Protein AF-A0A7S2YB44-F1 (afdb_monomer_lite)

Secondary structure (DSSP, 8-state):
--PPPPPPP-----------------TT-------------------------------SS----SGGGGTTTTS-TTTTS-HHHHHTTGGGHHHHHHHTTSPPPGGGS-PPPGGG-HHHHHHHHHHHHHHHHHHHHHHHHHHHHHHHHHHTT--SHHHHHTT----PPPP-HHHHHHHHS-HHHHHHHHHHHHHHHHHHHHHHHHHT-

Radius of gyration: 31.43 Å; chains: 1; bounding box: 97×74×72 Å

Structure (mmCIF, N/CA/C/O backbone):
data_AF-A0A7S2YB44-F1
#
_entry.id   AF-A0A7S2YB44-F1
#
loop_
_atom_site.group_PDB
_atom_site.id
_atom_site.type_symbol
_atom_site.label_atom_id
_atom_site.label_alt_id
_atom_site.label_comp_id
_atom_site.label_asym_id
_atom_site.label_entity_id
_atom_site.label_seq_id
_atom_site.pdbx_PDB_ins_code
_atom_site.Cartn_x
_atom_site.Cartn_y
_atom_site.Cartn_z
_atom_site.occupancy
_atom_site.B_iso_or_equiv
_atom_site.auth_seq_id
_atom_site.auth_comp_id
_atom_site.auth_asym_id
_atom_site.auth_atom_id
_atom_site.pdbx_PDB_model_num
ATOM 1 N N . MET A 1 1 ? -69.606 30.139 -24.101 1.00 41.41 1 MET A N 1
ATOM 2 C CA . MET A 1 1 ? -68.133 30.027 -24.059 1.00 41.41 1 MET A CA 1
ATOM 3 C C . MET A 1 1 ? -67.820 28.766 -23.286 1.00 41.41 1 MET A C 1
ATOM 5 O O . MET A 1 1 ? -68.009 28.745 -22.080 1.00 41.41 1 MET A O 1
ATOM 9 N N . THR A 1 2 ? -67.485 27.698 -24.002 1.00 38.75 2 THR A N 1
ATOM 10 C CA . THR A 1 2 ? -67.318 26.350 -23.450 1.00 38.75 2 THR A CA 1
ATOM 11 C C . THR A 1 2 ? -65.860 25.977 -23.656 1.00 38.75 2 THR A C 1
ATOM 13 O O . THR A 1 2 ? -65.416 25.886 -24.798 1.00 38.75 2 THR A O 1
ATOM 16 N N . ILE A 1 3 ? -65.109 25.850 -22.565 1.00 51.97 3 ILE A N 1
ATOM 17 C CA . ILE A 1 3 ? -63.700 25.454 -22.586 1.00 51.97 3 ILE A CA 1
ATOM 18 C C . ILE A 1 3 ? -63.670 23.924 -22.558 1.00 51.97 3 ILE A C 1
ATOM 20 O O . ILE A 1 3 ? -64.227 23.311 -21.649 1.00 51.97 3 ILE A O 1
ATOM 24 N N . LYS A 1 4 ? -63.089 23.321 -23.599 1.00 57.91 4 LYS A N 1
ATOM 25 C CA . LYS A 1 4 ? -62.770 21.892 -23.663 1.00 57.91 4 LYS A CA 1
ATOM 26 C C . LYS A 1 4 ? -61.467 21.667 -22.895 1.00 57.91 4 LYS A C 1
ATOM 28 O O . LYS A 1 4 ? -60.493 22.358 -23.170 1.00 57.91 4 LYS A O 1
ATOM 33 N N . ASN A 1 5 ? -61.469 20.719 -21.963 1.00 57.91 5 ASN A N 1
ATOM 34 C CA . ASN A 1 5 ? -60.249 20.190 -21.360 1.00 57.91 5 ASN A CA 1
ATOM 35 C C . ASN A 1 5 ? -59.699 19.102 -22.288 1.00 57.91 5 ASN A C 1
ATOM 37 O O . ASN A 1 5 ? -60.434 18.181 -22.642 1.00 57.91 5 ASN A O 1
ATOM 41 N N . GLU A 1 6 ? -58.447 19.258 -22.708 1.00 60.69 6 GLU A N 1
ATOM 42 C CA . GLU A 1 6 ? -57.680 18.255 -23.446 1.00 60.69 6 GLU A CA 1
ATOM 43 C C . GLU A 1 6 ? -57.001 17.294 -22.464 1.00 60.69 6 GLU A C 1
ATOM 45 O O . GLU A 1 6 ? -56.474 17.707 -21.429 1.00 60.69 6 GLU A O 1
ATOM 50 N N . ASP A 1 7 ? -57.058 16.010 -22.809 1.00 60.91 7 ASP A N 1
ATOM 51 C CA . ASP A 1 7 ? -56.419 14.895 -22.121 1.00 60.91 7 ASP A CA 1
ATOM 52 C C . ASP A 1 7 ? -54.888 15.021 -22.149 1.00 60.91 7 ASP A C 1
ATOM 54 O O . ASP A 1 7 ? -54.277 15.169 -23.209 1.00 60.91 7 ASP A O 1
ATOM 58 N N . VAL A 1 8 ? -54.266 14.913 -20.974 1.00 70.69 8 VAL A N 1
ATOM 59 C CA . VAL A 1 8 ? -52.814 14.781 -20.806 1.00 70.69 8 VAL A CA 1
ATOM 60 C C . VAL A 1 8 ? -52.495 13.290 -20.637 1.00 70.69 8 VAL A C 1
ATOM 62 O O . VAL A 1 8 ? -52.993 12.689 -19.682 1.00 70.69 8 VAL A O 1
ATOM 65 N N . PRO A 1 9 ? -51.694 12.665 -21.519 1.00 61.78 9 PRO A N 1
ATOM 66 C CA . PRO A 1 9 ? -51.290 11.273 -21.356 1.00 61.78 9 PRO A CA 1
ATOM 67 C C . PRO A 1 9 ? -50.238 11.148 -20.245 1.00 61.78 9 PRO A C 1
ATOM 69 O O . PRO A 1 9 ? -49.271 11.908 -20.194 1.00 61.78 9 PRO A O 1
ATOM 72 N N . SER A 1 10 ? -50.448 10.191 -19.338 1.00 56.84 10 SER A N 1
ATOM 73 C CA . SER A 1 10 ? -49.505 9.830 -18.282 1.00 56.84 10 SER A CA 1
ATOM 74 C C . SER A 1 10 ? -48.427 8.897 -18.835 1.00 56.84 10 SER A C 1
ATOM 76 O O . SER A 1 10 ? -48.691 7.716 -19.062 1.00 56.84 10 SER A O 1
ATOM 78 N N . ASP A 1 11 ? -47.216 9.412 -19.020 1.00 57.97 11 ASP A N 1
ATOM 79 C CA . ASP A 1 11 ? -46.031 8.581 -19.224 1.00 57.97 11 ASP A CA 1
ATOM 80 C C . ASP A 1 11 ? -45.562 8.030 -17.866 1.00 57.97 11 ASP A C 1
ATOM 82 O O . ASP A 1 11 ? -45.006 8.750 -17.033 1.00 57.97 11 ASP A O 1
ATOM 86 N N . GLU A 1 12 ? -45.813 6.741 -17.632 1.00 66.56 12 GLU A N 1
ATOM 87 C CA . GLU A 1 12 ? -45.147 5.954 -16.592 1.00 66.56 12 GLU A CA 1
ATOM 88 C C . GLU A 1 12 ? -43.702 5.648 -17.029 1.00 66.56 12 GLU A C 1
ATOM 90 O O . GLU A 1 12 ? -43.499 5.080 -18.107 1.00 66.56 12 GLU A O 1
ATOM 95 N N . PRO A 1 13 ? -42.669 5.953 -16.222 1.00 59.94 13 PRO A N 1
ATOM 96 C CA . PRO A 1 13 ? -41.339 5.429 -16.481 1.00 59.94 13 PRO A CA 1
ATOM 97 C C . PRO A 1 13 ? -41.263 3.965 -16.034 1.00 59.94 13 PRO A C 1
ATOM 99 O O . PRO A 1 13 ? -41.3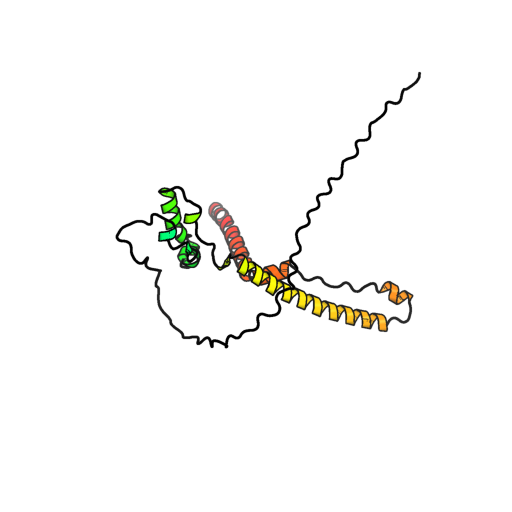82 3.649 -14.851 1.00 59.94 13 PRO A O 1
ATOM 102 N N . ALA A 1 14 ? -41.025 3.080 -17.001 1.00 55.81 14 ALA A N 1
ATOM 103 C CA . ALA A 1 14 ? -40.690 1.682 -16.774 1.00 55.81 14 ALA A CA 1
ATOM 104 C C . ALA A 1 14 ? -39.454 1.562 -15.863 1.00 55.81 14 ALA A C 1
ATOM 106 O O . ALA A 1 14 ? -38.340 1.931 -16.242 1.00 55.81 14 ALA A O 1
ATOM 107 N N . THR A 1 15 ? -39.649 1.019 -14.665 1.00 51.97 15 THR A N 1
ATOM 108 C CA . THR A 1 15 ? -38.581 0.492 -13.815 1.00 51.97 15 THR A CA 1
ATOM 109 C C . THR A 1 15 ? -37.978 -0.733 -14.498 1.00 51.97 15 THR A C 1
ATOM 111 O O . THR A 1 15 ? -38.609 -1.783 -14.581 1.00 51.97 15 THR A O 1
ATOM 114 N N . GLN A 1 16 ? -36.769 -0.586 -15.042 1.00 52.69 16 GLN A N 1
ATOM 115 C CA . GLN A 1 16 ? -35.931 -1.717 -15.430 1.00 52.69 16 GLN A CA 1
ATOM 116 C C . GLN A 1 16 ? -35.325 -2.327 -14.165 1.00 52.69 16 GLN A C 1
ATOM 118 O O . GLN A 1 16 ? -34.398 -1.767 -13.579 1.00 52.69 16 GLN A O 1
ATOM 123 N N . ASP A 1 17 ? -35.852 -3.481 -13.769 1.00 51.12 17 ASP A N 1
ATOM 124 C CA . ASP A 1 17 ? -35.251 -4.356 -12.770 1.00 51.12 17 ASP A CA 1
ATOM 125 C C . ASP A 1 17 ? -33.940 -4.922 -13.333 1.00 51.12 17 ASP A C 1
ATOM 127 O O . ASP A 1 17 ? -33.924 -5.830 -14.164 1.00 51.12 17 ASP A O 1
ATOM 131 N N . PHE A 1 18 ? -32.816 -4.335 -12.923 1.00 51.34 18 PHE A N 1
ATOM 132 C CA . PHE A 1 18 ? -31.486 -4.868 -13.199 1.00 51.34 18 PHE A CA 1
ATOM 133 C C . PHE A 1 18 ? -31.114 -5.827 -12.060 1.00 51.34 18 PHE A C 1
ATOM 135 O O . PHE A 1 18 ? -30.444 -5.448 -11.096 1.00 51.34 18 PHE A O 1
ATOM 142 N N . GLU A 1 19 ? -31.584 -7.074 -12.149 1.00 52.94 19 GLU A N 1
ATOM 143 C CA . GLU A 1 19 ? -31.080 -8.183 -11.334 1.00 52.94 19 GLU A CA 1
ATOM 144 C C . GLU A 1 19 ? -29.598 -8.402 -11.670 1.00 52.94 19 GLU A C 1
ATOM 146 O O . GLU A 1 19 ? -29.232 -9.038 -12.656 1.00 52.94 19 GLU A O 1
ATOM 151 N N . SER A 1 20 ? -28.719 -7.831 -10.847 1.00 55.88 20 SER A N 1
ATOM 152 C CA . SER A 1 20 ? -27.307 -8.204 -10.801 1.00 55.88 20 SER A CA 1
ATOM 153 C C . SER A 1 20 ? -27.100 -9.159 -9.629 1.00 55.88 20 SER A C 1
ATOM 155 O O . SER A 1 20 ? -26.572 -8.796 -8.579 1.00 55.88 20 SER A O 1
ATOM 157 N N . GLU A 1 21 ? -27.535 -10.407 -9.812 1.00 47.19 21 GLU A N 1
ATOM 158 C CA . GLU A 1 21 ? -27.039 -11.522 -9.009 1.00 47.19 21 GLU A CA 1
ATOM 159 C C . GLU A 1 21 ? -25.545 -11.682 -9.311 1.00 47.19 21 GLU A C 1
ATOM 161 O O . GLU A 1 21 ? -25.123 -12.340 -10.262 1.00 47.19 21 GLU A O 1
ATOM 166 N N . SER A 1 22 ? -24.715 -11.023 -8.509 1.00 58.50 22 SER A N 1
ATOM 167 C CA . SER A 1 22 ? -23.327 -11.439 -8.376 1.00 58.50 22 SER A CA 1
ATOM 168 C C . SER A 1 22 ? -23.319 -12.700 -7.507 1.00 58.50 22 SER A C 1
ATOM 170 O O . SER A 1 22 ? -23.888 -12.680 -6.413 1.00 58.50 22 SER A O 1
ATOM 172 N N . PRO A 1 23 ? -22.718 -13.813 -7.963 1.00 59.62 23 PRO A N 1
ATOM 173 C CA . PRO A 1 23 ? -22.602 -14.999 -7.134 1.00 59.62 23 PRO A CA 1
ATOM 174 C C . PRO A 1 23 ? -21.724 -14.659 -5.929 1.00 59.62 23 PRO A C 1
ATOM 176 O O . PRO A 1 23 ? -20.522 -14.412 -6.056 1.00 59.62 23 PRO A O 1
ATOM 179 N N . ILE A 1 24 ? -22.347 -14.635 -4.753 1.00 46.34 24 ILE A N 1
ATOM 180 C CA . ILE A 1 24 ? -21.659 -14.690 -3.469 1.00 46.34 24 ILE A CA 1
ATOM 181 C C . ILE A 1 24 ? -20.947 -16.041 -3.455 1.00 46.34 24 ILE A C 1
ATOM 183 O O . ILE A 1 24 ? -21.567 -17.091 -3.321 1.00 46.34 24 ILE A O 1
ATOM 187 N N . VAL A 1 25 ? -19.637 -16.022 -3.683 1.00 49.91 25 VAL A N 1
ATOM 188 C CA . VAL A 1 25 ? -18.793 -17.190 -3.458 1.00 49.91 25 VAL A CA 1
ATOM 189 C C . VAL A 1 25 ? -18.738 -17.384 -1.946 1.00 49.91 25 VAL A C 1
ATOM 191 O O . VAL A 1 25 ? -18.085 -16.609 -1.249 1.00 49.91 25 VAL A O 1
ATOM 194 N N . ASP A 1 26 ? -19.460 -18.383 -1.442 1.00 42.16 26 ASP A N 1
ATOM 195 C CA . ASP A 1 26 ? -19.386 -18.835 -0.054 1.00 42.16 26 ASP A CA 1
ATOM 196 C C . ASP A 1 26 ? -17.948 -19.282 0.270 1.00 42.16 26 ASP A C 1
ATOM 198 O O . ASP A 1 26 ? -17.494 -20.360 -0.117 1.00 42.16 26 ASP A O 1
ATOM 202 N N . VAL A 1 27 ? -17.205 -18.439 0.993 1.00 56.19 27 VAL A N 1
ATOM 203 C CA . VAL A 1 27 ? -15.812 -18.675 1.427 1.00 56.19 27 VAL A CA 1
ATOM 204 C C . VAL A 1 27 ? -15.762 -19.568 2.680 1.00 56.19 27 VAL A C 1
ATOM 206 O O . VAL A 1 27 ? -14.978 -19.324 3.589 1.00 56.19 27 VAL A O 1
ATOM 209 N N . ASP A 1 28 ? -16.600 -20.605 2.759 1.00 49.38 28 ASP A N 1
ATOM 210 C CA . ASP A 1 28 ? -16.655 -21.493 3.937 1.00 49.38 28 ASP A CA 1
ATOM 211 C C . ASP A 1 28 ? -16.485 -22.990 3.625 1.00 49.38 28 ASP A C 1
ATOM 213 O O . ASP A 1 28 ? -16.649 -23.842 4.497 1.00 49.38 28 ASP A O 1
ATOM 217 N N . THR A 1 29 ? -16.057 -23.348 2.409 1.00 53.78 29 THR A N 1
ATOM 218 C CA . THR A 1 29 ? -15.711 -24.742 2.061 1.00 53.78 29 THR A CA 1
ATOM 219 C C . THR A 1 29 ? -14.222 -24.923 1.763 1.00 53.78 29 THR A C 1
ATOM 221 O O . THR A 1 29 ? -13.834 -25.297 0.666 1.00 53.78 29 THR A O 1
ATOM 224 N N . LEU A 1 30 ? -13.365 -24.658 2.752 1.00 48.75 30 LEU A N 1
ATOM 225 C CA . LEU A 1 30 ? -11.974 -25.140 2.784 1.00 48.75 30 LEU A CA 1
ATOM 226 C C . LEU A 1 30 ? -11.555 -25.375 4.245 1.00 48.75 30 LEU A C 1
ATOM 228 O O . LEU A 1 30 ? -10.697 -24.702 4.814 1.00 48.75 30 LEU A O 1
ATOM 232 N N . LYS A 1 31 ? -12.209 -26.353 4.871 1.00 50.69 31 LYS A N 1
ATOM 233 C CA . LYS A 1 31 ? -11.624 -27.134 5.962 1.00 50.69 31 LYS A CA 1
ATOM 234 C C . LYS A 1 31 ? -11.360 -28.528 5.406 1.00 50.69 31 LYS A C 1
ATOM 236 O O . LYS A 1 31 ? -12.178 -29.041 4.656 1.00 50.69 31 LYS A O 1
ATOM 241 N N . ASP A 1 32 ? -10.215 -29.079 5.785 1.00 53.31 32 ASP A N 1
ATOM 242 C CA . ASP A 1 32 ? -9.700 -30.410 5.441 1.00 53.31 32 ASP A CA 1
ATOM 243 C C . ASP A 1 32 ? -8.814 -30.501 4.186 1.00 53.31 32 ASP A C 1
ATOM 245 O O . ASP A 1 32 ? -9.051 -31.281 3.271 1.00 53.31 32 ASP A O 1
ATOM 249 N N . VAL A 1 33 ? -7.679 -29.794 4.221 1.00 47.34 33 VAL A N 1
ATOM 250 C CA . VAL A 1 33 ? -6.408 -30.405 3.793 1.00 47.34 33 VAL A CA 1
ATOM 251 C C . VAL A 1 33 ? -5.462 -30.363 4.986 1.00 47.34 33 VAL A C 1
ATOM 253 O O . VAL A 1 33 ? -4.991 -29.310 5.412 1.00 47.34 33 VAL A O 1
ATOM 256 N N . LYS A 1 34 ? -5.271 -31.539 5.575 1.00 49.03 34 LYS A N 1
ATOM 257 C CA . LYS A 1 34 ? -4.443 -31.808 6.741 1.00 49.03 34 LYS A CA 1
ATOM 258 C C . LYS A 1 34 ? -3.343 -32.756 6.290 1.00 49.03 34 LYS A C 1
ATOM 260 O O . LYS A 1 34 ? -3.566 -33.949 6.340 1.00 49.03 34 LYS A O 1
ATOM 265 N N . ASP A 1 35 ? -2.208 -32.204 5.885 1.00 44.22 35 ASP A 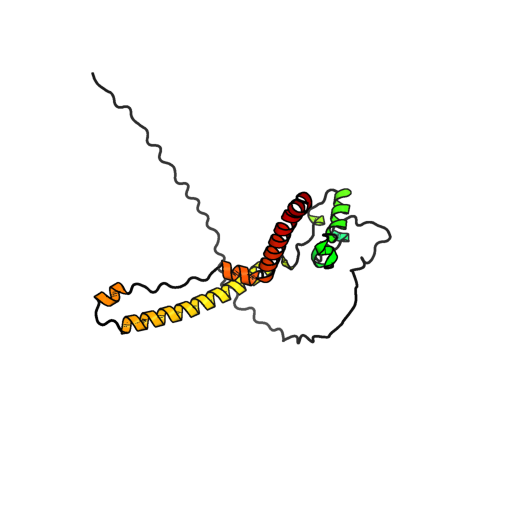N 1
ATOM 266 C CA . ASP A 1 35 ? -0.886 -32.837 5.784 1.00 44.22 35 ASP A CA 1
ATOM 267 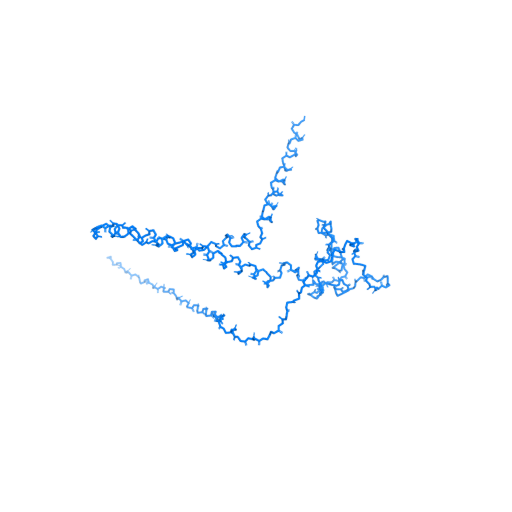C C . ASP A 1 35 ? 0.089 -31.642 5.755 1.00 44.22 35 ASP A C 1
ATOM 269 O O . ASP A 1 35 ? -0.061 -30.745 4.940 1.00 44.22 35 ASP A O 1
ATOM 273 N N . GLY A 1 36 ? 0.975 -31.402 6.717 1.00 51.47 36 GLY A N 1
ATOM 274 C CA . GLY A 1 36 ? 2.018 -32.315 7.151 1.00 51.47 36 GLY A CA 1
ATOM 275 C C . GLY A 1 36 ? 3.389 -31.791 6.701 1.00 51.47 36 GLY A C 1
ATOM 276 O O . GLY A 1 36 ? 4.160 -32.562 6.148 1.00 51.47 36 GLY A O 1
ATOM 277 N N . GLU A 1 37 ? 3.711 -30.510 6.928 1.00 40.75 37 GLU A N 1
ATOM 278 C CA . GLU A 1 37 ? 5.065 -29.977 6.707 1.00 40.75 37 GLU A CA 1
ATOM 279 C C . GLU A 1 37 ? 5.662 -29.394 7.992 1.00 40.75 37 GLU A C 1
ATOM 281 O O . GLU A 1 37 ? 5.047 -28.623 8.729 1.00 40.75 37 GLU A O 1
ATOM 286 N N . LYS A 1 38 ? 6.877 -29.866 8.279 1.00 48.69 38 LYS A N 1
ATOM 287 C CA . LYS A 1 38 ? 7.718 -29.530 9.429 1.00 48.69 38 LYS A CA 1
ATOM 288 C C . LYS A 1 38 ? 8.169 -28.062 9.392 1.00 48.69 38 LYS A C 1
ATOM 290 O O . LYS A 1 38 ? 8.309 -27.499 8.310 1.00 48.69 38 LYS A O 1
ATOM 295 N N . PRO A 1 39 ? 8.503 -27.471 10.554 1.00 44.03 39 PRO A N 1
ATOM 296 C CA . PRO A 1 39 ? 9.074 -26.134 10.608 1.00 44.03 39 PRO A CA 1
ATOM 297 C C . PRO A 1 39 ? 10.479 -26.152 9.996 1.00 44.03 39 PRO A C 1
ATOM 299 O O . PRO A 1 39 ? 11.361 -26.872 10.466 1.00 44.03 39 PRO A O 1
ATOM 302 N N . VAL A 1 40 ? 10.683 -25.366 8.941 1.00 50.19 40 VAL A N 1
ATOM 303 C CA . VAL A 1 40 ? 12.018 -25.037 8.440 1.00 50.19 40 VAL A CA 1
ATOM 304 C C . VAL A 1 40 ? 12.551 -23.901 9.307 1.00 50.19 40 VAL A C 1
ATOM 306 O O . VAL A 1 40 ? 12.047 -22.781 9.264 1.00 50.19 40 VAL A O 1
ATOM 309 N N . GLU A 1 41 ? 13.549 -24.216 10.131 1.00 41.78 41 GLU A N 1
ATOM 310 C CA . GLU A 1 41 ? 14.377 -23.235 10.830 1.00 41.78 41 GLU A CA 1
ATOM 311 C C . GLU A 1 41 ? 15.057 -22.325 9.800 1.00 41.78 41 GLU A C 1
ATOM 313 O O . GLU A 1 41 ? 15.922 -22.753 9.033 1.00 41.78 41 GLU A O 1
ATOM 318 N N . SER A 1 42 ? 14.673 -21.050 9.777 1.00 44.88 42 SER A N 1
ATOM 319 C CA . SER A 1 42 ? 15.388 -20.022 9.030 1.00 44.88 42 SER A CA 1
ATOM 320 C C . SER A 1 42 ? 16.661 -19.648 9.792 1.00 44.88 42 SER A C 1
ATOM 322 O O . SER A 1 42 ? 16.657 -18.749 10.635 1.00 44.88 42 SER A O 1
ATOM 324 N N . ASN A 1 43 ? 17.752 -20.355 9.493 1.00 37.50 43 ASN A N 1
ATOM 325 C CA . ASN A 1 43 ? 19.104 -19.885 9.774 1.00 37.50 43 ASN A CA 1
ATOM 326 C C . ASN A 1 43 ? 19.337 -18.588 8.990 1.00 37.50 43 ASN A C 1
ATOM 328 O O . ASN A 1 43 ? 19.489 -18.602 7.770 1.00 37.50 43 ASN A O 1
ATOM 332 N N . ILE A 1 44 ? 19.352 -17.467 9.708 1.00 49.59 44 ILE A N 1
ATOM 333 C CA . ILE A 1 44 ? 19.886 -16.196 9.223 1.00 49.59 44 ILE A CA 1
ATOM 334 C C . ILE A 1 44 ? 21.404 -16.376 9.172 1.00 49.59 44 ILE A C 1
ATOM 336 O O . ILE A 1 44 ? 22.094 -16.228 10.179 1.00 49.59 44 ILE A O 1
ATOM 340 N N . SER A 1 45 ? 21.915 -16.779 8.011 1.00 41.75 45 SER A N 1
ATOM 341 C CA . SER A 1 45 ? 23.330 -16.646 7.689 1.00 41.75 45 SER A CA 1
ATOM 342 C C . SER A 1 45 ? 23.540 -15.285 7.040 1.00 41.75 45 SER A C 1
ATOM 344 O O . SER A 1 45 ? 23.092 -15.054 5.917 1.00 41.75 45 SER A O 1
ATOM 346 N N . ASP A 1 46 ? 24.222 -14.404 7.765 1.00 48.56 46 ASP A N 1
ATOM 347 C CA . ASP A 1 46 ? 24.885 -13.229 7.216 1.00 48.56 46 ASP A CA 1
ATOM 348 C C . ASP A 1 46 ? 25.775 -13.641 6.037 1.00 48.56 46 ASP A C 1
ATOM 350 O O . ASP A 1 46 ? 26.808 -14.289 6.212 1.00 48.56 46 ASP A O 1
ATOM 354 N N . THR A 1 47 ? 25.393 -13.230 4.832 1.00 40.12 47 THR A N 1
ATOM 355 C CA . THR A 1 47 ? 26.319 -13.082 3.710 1.00 40.12 47 THR A CA 1
ATOM 356 C C . THR A 1 47 ? 26.183 -11.665 3.190 1.00 40.12 47 THR A C 1
ATOM 358 O O . THR A 1 47 ? 25.307 -11.336 2.391 1.00 40.12 47 THR A O 1
ATOM 361 N N . SER A 1 48 ? 27.062 -10.814 3.704 1.00 50.78 48 SER A N 1
ATOM 362 C CA . SER A 1 48 ? 27.513 -9.610 3.031 1.00 50.78 48 SER A CA 1
ATOM 363 C C . SER A 1 48 ? 28.168 -10.017 1.710 1.00 50.78 48 SER A C 1
ATOM 365 O O . SER A 1 48 ? 29.352 -10.345 1.703 1.00 50.78 48 SER A O 1
ATOM 367 N N . ASP A 1 49 ? 27.408 -10.006 0.618 1.00 39.62 49 ASP A N 1
ATOM 368 C CA . ASP A 1 49 ? 27.967 -10.084 -0.727 1.00 39.62 49 ASP A CA 1
ATOM 369 C C . ASP A 1 49 ? 27.547 -8.862 -1.545 1.00 39.62 49 ASP A C 1
ATOM 371 O O . ASP A 1 49 ? 26.380 -8.503 -1.695 1.00 39.62 49 ASP A O 1
ATOM 375 N N . SER A 1 50 ? 28.601 -8.201 -1.993 1.00 45.19 50 SER A N 1
ATOM 376 C CA . SER A 1 50 ? 28.728 -7.004 -2.805 1.00 45.19 50 SER A CA 1
ATOM 377 C C . SER A 1 50 ? 27.935 -7.014 -4.111 1.00 45.19 50 SER A C 1
ATOM 379 O O . SER A 1 50 ? 27.907 -8.025 -4.808 1.00 45.19 50 SER A O 1
ATOM 381 N N . ASP A 1 51 ? 27.423 -5.831 -4.471 1.00 49.19 51 ASP A N 1
ATOM 382 C CA . ASP A 1 51 ? 27.345 -5.267 -5.829 1.00 49.19 51 ASP A CA 1
ATOM 383 C C . ASP A 1 51 ? 27.495 -6.270 -6.986 1.00 49.19 51 ASP A C 1
ATOM 385 O O . ASP A 1 51 ? 28.515 -6.330 -7.674 1.00 49.19 51 ASP A O 1
ATOM 389 N N . ALA A 1 52 ? 26.437 -7.027 -7.256 1.00 44.56 52 ALA A N 1
ATOM 390 C CA . ALA A 1 52 ? 26.291 -7.762 -8.500 1.00 44.56 52 ALA A CA 1
ATOM 391 C C . ALA A 1 52 ? 24.953 -7.375 -9.127 1.00 44.56 52 ALA A C 1
ATOM 393 O O . ALA A 1 52 ? 23.921 -8.004 -8.899 1.00 44.56 52 ALA A O 1
ATOM 394 N N . SER A 1 53 ? 24.980 -6.313 -9.938 1.00 55.12 53 SER A N 1
ATOM 395 C CA . SER A 1 53 ? 23.952 -6.129 -10.966 1.00 55.12 53 SER A CA 1
ATOM 396 C C . SER A 1 53 ? 23.853 -7.427 -11.776 1.00 55.12 53 SER A C 1
ATOM 398 O O . SER A 1 53 ? 24.904 -7.997 -12.095 1.00 55.12 53 SER A O 1
ATOM 400 N N . PRO A 1 54 ? 22.647 -7.916 -12.112 1.00 53.34 54 PRO A N 1
ATOM 401 C CA . PRO A 1 54 ? 22.507 -9.138 -12.885 1.00 53.34 54 PRO A CA 1
ATOM 402 C C . PRO A 1 54 ? 23.190 -8.937 -14.240 1.00 53.34 54 PRO A C 1
ATOM 404 O O . PRO A 1 54 ? 22.698 -8.238 -15.124 1.00 53.34 54 PRO A O 1
ATOM 407 N N . GLN A 1 55 ? 24.377 -9.525 -14.392 1.00 46.44 55 GLN A N 1
ATOM 408 C CA . GLN A 1 55 ? 25.009 -9.664 -15.690 1.00 46.44 55 GLN A CA 1
ATOM 409 C C . GLN A 1 55 ? 24.102 -10.575 -16.508 1.00 46.44 55 GLN A C 1
ATOM 411 O O . GLN A 1 55 ? 23.992 -11.766 -16.209 1.00 46.44 55 GLN A O 1
ATOM 416 N N . HIS A 1 56 ? 23.441 -9.992 -17.512 1.00 52.69 56 HIS A N 1
ATOM 417 C CA . HIS A 1 56 ? 22.749 -10.703 -18.580 1.00 52.69 56 HIS A CA 1
ATOM 418 C C . HIS A 1 56 ? 23.646 -11.842 -19.073 1.00 52.69 56 HIS A C 1
ATOM 420 O O . HIS A 1 56 ? 24.616 -11.631 -19.804 1.00 52.69 56 HIS A O 1
ATOM 426 N N . LYS A 1 57 ? 23.356 -13.064 -18.621 1.00 50.66 57 LYS A N 1
ATOM 427 C CA . LYS A 1 57 ? 24.062 -14.254 -19.071 1.00 50.66 57 LYS A CA 1
ATOM 428 C C . LYS A 1 57 ? 23.626 -14.537 -20.504 1.00 50.66 57 LYS A C 1
ATOM 430 O O . LYS A 1 57 ? 22.486 -14.907 -20.748 1.00 50.66 57 LYS A O 1
ATOM 435 N N . ASN A 1 58 ? 24.606 -14.439 -21.397 1.00 47.28 58 ASN A N 1
ATOM 436 C CA . ASN A 1 58 ? 24.677 -15.088 -22.703 1.00 47.28 58 ASN A CA 1
ATOM 437 C C . ASN A 1 58 ? 23.811 -14.482 -23.816 1.00 47.28 58 ASN A C 1
ATOM 439 O O . ASN A 1 58 ? 22.750 -15.003 -24.140 1.00 47.28 58 ASN A O 1
ATOM 443 N N . SER A 1 59 ? 24.346 -13.473 -24.508 1.00 43.34 59 SER A N 1
ATOM 444 C CA . SER A 1 59 ? 24.208 -13.336 -25.967 1.00 43.34 59 SER A CA 1
ATOM 445 C C . SER A 1 59 ? 25.320 -12.436 -26.507 1.00 43.34 59 SER A C 1
ATOM 447 O O . SER A 1 59 ? 25.412 -11.269 -26.144 1.00 43.34 59 SER A O 1
ATOM 449 N N . ASN A 1 60 ? 26.180 -13.001 -27.356 1.00 47.56 60 ASN A N 1
ATOM 450 C CA . ASN A 1 60 ? 27.167 -12.285 -28.167 1.00 47.56 60 ASN A CA 1
ATOM 451 C C . ASN A 1 60 ? 26.520 -11.072 -28.854 1.00 47.56 60 ASN A C 1
ATOM 453 O O . ASN A 1 60 ? 25.643 -11.284 -29.685 1.00 47.56 60 ASN A O 1
ATOM 457 N N . ASP A 1 61 ? 26.943 -9.847 -28.519 1.00 59.44 61 ASP A N 1
ATOM 458 C CA . ASP A 1 61 ? 26.747 -8.570 -29.246 1.00 59.44 61 ASP A CA 1
ATOM 459 C C . ASP A 1 61 ? 25.332 -8.209 -29.766 1.00 59.44 61 ASP A C 1
ATOM 461 O O . ASP A 1 61 ? 25.136 -7.204 -30.457 1.00 59.44 61 ASP A O 1
ATOM 465 N N . GLY A 1 62 ? 24.317 -8.992 -29.414 1.00 67.81 62 GLY A N 1
ATOM 466 C CA . GLY A 1 62 ? 22.947 -8.860 -29.873 1.00 67.81 62 GLY A CA 1
ATOM 467 C C . GLY A 1 62 ? 22.147 -8.032 -28.888 1.00 67.81 62 GLY A C 1
ATOM 468 O O . GLY A 1 62 ? 21.935 -8.428 -27.746 1.00 67.81 62 GLY A O 1
ATOM 469 N N . LYS A 1 63 ? 21.673 -6.870 -29.330 1.00 79.81 63 LYS A N 1
ATOM 470 C CA . LYS A 1 63 ? 20.680 -6.116 -28.564 1.00 79.81 63 LYS A CA 1
ATOM 471 C C . LYS A 1 63 ? 19.417 -6.989 -28.402 1.00 79.81 63 LYS A C 1
ATOM 473 O O . LYS A 1 63 ? 19.042 -7.628 -29.387 1.00 79.81 63 LYS A O 1
ATOM 478 N N . PRO A 1 64 ? 18.751 -6.982 -27.233 1.00 82.75 64 PRO A N 1
ATOM 479 C CA . PRO A 1 64 ? 17.565 -7.805 -26.984 1.00 82.75 64 PRO A CA 1
ATOM 480 C C . PRO A 1 64 ? 16.498 -7.533 -28.049 1.00 82.75 64 PRO A C 1
ATOM 482 O O . PRO A 1 64 ? 16.270 -6.372 -28.415 1.00 82.75 64 PRO A O 1
ATOM 485 N N . GLN A 1 65 ? 15.906 -8.601 -28.586 1.00 86.12 65 GLN A N 1
ATOM 486 C CA . GLN A 1 65 ? 14.906 -8.522 -29.657 1.00 86.12 65 GLN A CA 1
ATOM 487 C C . GLN A 1 65 ? 13.487 -8.713 -29.127 1.00 86.12 65 GLN A C 1
ATOM 489 O O . GLN A 1 65 ? 12.542 -8.212 -29.736 1.00 86.12 65 GLN A O 1
ATOM 494 N N . THR A 1 66 ? 13.342 -9.405 -27.997 1.00 88.88 66 THR A N 1
ATOM 495 C CA . THR A 1 66 ? 12.052 -9.706 -27.371 1.00 88.88 66 THR A CA 1
ATOM 496 C C . THR A 1 66 ? 12.072 -9.366 -25.883 1.00 88.88 66 THR A C 1
ATOM 498 O O . THR A 1 66 ? 13.134 -9.369 -25.255 1.00 88.88 66 THR A O 1
ATOM 501 N N . GLY A 1 67 ? 10.903 -9.110 -25.286 1.00 86.50 67 GLY A N 1
ATOM 502 C CA . GLY A 1 67 ? 10.792 -8.929 -23.834 1.00 86.50 67 GLY A CA 1
ATOM 503 C C . GLY A 1 67 ? 11.282 -10.149 -23.044 1.00 86.50 67 GLY A C 1
ATOM 504 O O . GLY A 1 67 ? 11.814 -10.011 -21.946 1.00 86.50 67 GLY A O 1
ATOM 505 N N . ARG A 1 68 ? 11.214 -11.353 -23.625 1.00 89.06 68 ARG A N 1
ATOM 506 C CA . ARG A 1 68 ? 11.740 -12.574 -22.999 1.00 89.06 68 ARG A CA 1
ATOM 507 C C . ARG A 1 68 ? 13.248 -12.516 -22.755 1.00 89.06 68 ARG A C 1
ATOM 509 O O . ARG A 1 68 ? 13.693 -12.955 -21.699 1.00 89.06 68 ARG A O 1
ATOM 516 N N . ASP A 1 69 ? 14.003 -11.907 -23.668 1.00 89.56 69 ASP A N 1
ATOM 517 C CA . ASP A 1 69 ? 15.456 -11.716 -23.528 1.00 89.56 69 ASP A CA 1
ATOM 518 C C . ASP A 1 69 ? 15.805 -10.770 -22.365 1.00 89.56 69 ASP A C 1
ATOM 520 O O . ASP A 1 69 ? 16.904 -10.822 -21.813 1.00 89.56 69 ASP A O 1
ATOM 524 N N . LEU A 1 70 ? 14.858 -9.904 -21.988 1.00 87.06 70 LEU A N 1
ATOM 525 C CA . LEU A 1 70 ? 14.964 -8.963 -20.874 1.00 87.06 70 LEU A CA 1
ATOM 526 C C . LEU A 1 70 ? 14.598 -9.592 -19.515 1.00 87.06 70 LEU A C 1
ATOM 528 O O . LEU A 1 70 ? 14.686 -8.915 -18.497 1.00 87.06 70 LEU A O 1
ATOM 532 N N . GLY A 1 71 ? 14.172 -10.861 -19.475 1.00 89.81 71 GLY A N 1
ATOM 533 C CA . GLY A 1 71 ? 13.800 -11.541 -18.227 1.00 89.81 71 GLY A CA 1
ATOM 534 C C . GLY A 1 71 ? 12.496 -11.039 -17.589 1.00 89.81 71 GLY A C 1
ATOM 535 O O . GLY A 1 71 ? 12.206 -11.379 -16.443 1.00 89.81 71 GLY A O 1
ATOM 536 N N . VAL A 1 72 ? 11.680 -10.270 -18.323 1.00 91.25 72 VAL A N 1
ATOM 537 C CA . VAL A 1 72 ? 10.454 -9.615 -17.810 1.00 91.25 72 VAL A CA 1
ATOM 538 C C . VAL A 1 72 ? 9.364 -10.585 -17.346 1.00 91.25 72 VAL A C 1
ATOM 540 O O . VAL A 1 72 ? 8.413 -10.182 -16.683 1.00 91.25 72 VAL A O 1
ATOM 543 N N . TRP A 1 73 ? 9.470 -11.861 -17.723 1.00 91.00 73 TRP A N 1
ATOM 544 C CA . TRP A 1 73 ? 8.514 -12.915 -17.372 1.00 91.00 73 TRP A CA 1
ATOM 545 C C . TRP A 1 73 ? 8.814 -13.586 -16.034 1.00 91.00 73 TRP A C 1
ATOM 547 O O . TRP A 1 73 ? 7.920 -14.170 -15.426 1.00 91.00 73 TRP A O 1
ATOM 557 N N . GLU A 1 74 ? 10.068 -13.531 -15.589 1.00 92.44 74 GLU A N 1
ATOM 558 C CA . GLU A 1 74 ? 10.494 -14.157 -14.338 1.00 92.44 74 GLU A CA 1
ATOM 559 C C . GLU A 1 74 ? 10.302 -13.195 -13.169 1.00 92.44 74 GLU A C 1
ATOM 561 O O . GLU A 1 74 ? 9.795 -13.586 -12.116 1.00 92.44 74 GLU A O 1
ATOM 566 N N . ARG A 1 75 ? 10.681 -11.928 -13.369 1.00 93.06 75 ARG A N 1
ATOM 567 C CA . ARG A 1 75 ? 10.550 -10.839 -12.397 1.00 93.06 75 ARG A CA 1
ATOM 568 C C . ARG A 1 75 ? 10.308 -9.519 -13.114 1.00 93.06 75 ARG A C 1
ATOM 570 O O . ARG A 1 75 ? 10.842 -9.312 -14.205 1.00 93.06 75 ARG A O 1
ATOM 577 N N . SER A 1 76 ? 9.579 -8.608 -12.471 1.00 94.69 76 SER A N 1
ATOM 578 C CA . SER A 1 76 ? 9.440 -7.238 -12.970 1.00 94.69 76 SER A CA 1
ATOM 579 C C . SER A 1 76 ? 10.816 -6.586 -13.138 1.00 94.69 76 SER A C 1
ATOM 581 O O . SER A 1 76 ? 11.731 -6.826 -12.347 1.00 94.69 76 SER A O 1
ATOM 583 N N . LEU A 1 77 ? 10.967 -5.743 -14.162 1.00 93.88 77 LEU A N 1
ATOM 584 C CA . LEU A 1 77 ? 12.188 -4.953 -14.359 1.00 93.88 77 LEU A CA 1
ATOM 585 C C . LEU A 1 77 ? 12.444 -3.999 -13.188 1.00 93.88 77 LEU A C 1
ATOM 587 O O . LEU A 1 77 ? 13.597 -3.698 -12.892 1.00 93.88 77 LEU A O 1
ATOM 591 N N . GLU A 1 78 ? 11.380 -3.549 -12.523 1.00 95.25 78 GLU A N 1
ATOM 592 C CA . GLU A 1 78 ? 11.467 -2.717 -11.324 1.00 95.25 78 GLU A CA 1
ATOM 593 C C . GLU A 1 78 ? 12.060 -3.496 -10.144 1.00 95.25 78 GLU A C 1
ATOM 595 O O . GLU A 1 78 ? 12.969 -3.005 -9.482 1.00 95.25 78 GLU A O 1
ATOM 600 N N . ASP A 1 79 ? 11.631 -4.745 -9.943 1.00 94.88 79 ASP A N 1
ATOM 601 C CA . ASP A 1 79 ? 12.110 -5.594 -8.840 1.00 94.88 79 ASP A CA 1
ATOM 602 C C . ASP A 1 79 ? 13.583 -6.002 -9.018 1.00 94.88 79 ASP A C 1
ATOM 604 O O . ASP A 1 79 ? 14.276 -6.336 -8.056 1.00 94.88 79 ASP A O 1
ATOM 608 N N . GLN A 1 80 ? 14.076 -5.990 -10.259 1.00 93.62 80 GLN A N 1
ATOM 609 C CA . GLN A 1 80 ? 15.479 -6.247 -10.588 1.00 93.62 80 GLN A CA 1
ATOM 610 C C . GLN A 1 80 ? 16.353 -4.983 -10.506 1.00 93.62 80 GLN A C 1
ATOM 612 O O . GLN A 1 80 ? 17.583 -5.078 -10.553 1.00 93.62 80 GLN A O 1
ATOM 617 N N . ALA A 1 81 ? 15.745 -3.798 -10.417 1.00 95.06 81 ALA A N 1
ATOM 618 C CA . ALA A 1 81 ? 16.444 -2.528 -10.491 1.00 95.06 81 ALA A CA 1
ATOM 619 C C . ALA A 1 81 ? 17.078 -2.134 -9.149 1.00 95.06 81 ALA A C 1
ATOM 621 O O . ALA A 1 81 ? 16.508 -2.295 -8.072 1.00 95.06 81 ALA A O 1
ATOM 622 N N . GLY A 1 82 ? 18.269 -1.534 -9.207 1.00 95.62 82 GLY A N 1
ATOM 623 C CA . GLY A 1 82 ? 18.866 -0.891 -8.036 1.00 95.62 82 GLY A CA 1
ATOM 624 C C . GLY A 1 82 ? 18.127 0.397 -7.648 1.00 95.62 82 GLY A C 1
ATOM 625 O O . GLY A 1 82 ? 17.486 1.034 -8.480 1.00 95.62 82 GLY A O 1
ATOM 626 N N . CYS A 1 83 ? 18.299 0.858 -6.406 1.00 94.06 83 CYS A N 1
ATOM 627 C CA . CYS A 1 83 ? 17.644 2.068 -5.880 1.00 94.06 83 CYS A CA 1
ATOM 628 C C . CYS A 1 83 ? 17.821 3.309 -6.780 1.00 94.06 83 CYS A C 1
ATOM 630 O O . CYS A 1 83 ? 16.858 4.012 -7.084 1.00 94.06 83 CYS A O 1
ATOM 632 N N . PHE A 1 84 ? 19.038 3.554 -7.282 1.00 95.50 84 PHE A N 1
ATOM 633 C CA . PHE A 1 84 ? 19.286 4.672 -8.200 1.00 95.50 84 PHE A CA 1
ATOM 634 C C . PHE A 1 84 ? 18.575 4.493 -9.549 1.00 95.50 84 PHE A C 1
ATOM 636 O O . PHE A 1 84 ? 18.135 5.467 -10.159 1.00 95.50 84 PHE A O 1
ATOM 643 N N . SER A 1 85 ? 18.442 3.250 -10.013 1.00 95.44 85 SER A N 1
ATOM 644 C CA . SER A 1 85 ? 17.731 2.937 -11.249 1.00 95.44 85 SER A CA 1
ATOM 645 C C . SER A 1 85 ? 16.228 3.160 -11.108 1.00 95.44 85 SER A C 1
ATOM 647 O O . SER A 1 85 ? 15.632 3.740 -12.008 1.00 95.44 85 SER A O 1
ATOM 649 N N . ILE A 1 86 ? 15.644 2.815 -9.958 1.00 95.00 86 ILE A N 1
ATOM 650 C CA . ILE A 1 86 ? 14.249 3.138 -9.624 1.00 95.00 86 ILE A CA 1
ATOM 651 C C . ILE A 1 86 ? 14.060 4.658 -9.581 1.00 95.00 86 ILE A C 1
ATOM 653 O O . ILE A 1 86 ? 13.164 5.192 -10.228 1.00 95.00 86 ILE A O 1
ATOM 657 N N . TRP A 1 87 ? 14.953 5.379 -8.893 1.00 94.00 87 TRP A N 1
ATOM 658 C CA . TRP A 1 87 ? 14.855 6.836 -8.767 1.00 94.00 87 TRP A CA 1
ATOM 659 C C . TRP A 1 87 ? 14.970 7.573 -10.110 1.00 94.00 87 TRP A C 1
ATOM 661 O O . TRP A 1 87 ? 14.266 8.552 -10.346 1.00 94.00 87 TRP A O 1
ATOM 671 N N . THR A 1 88 ? 15.836 7.092 -11.005 1.00 96.69 88 THR A N 1
ATOM 672 C CA . THR A 1 88 ? 16.021 7.659 -12.354 1.00 96.69 88 THR A CA 1
ATOM 673 C C . THR A 1 88 ? 15.132 7.021 -13.421 1.00 96.69 88 THR A C 1
ATOM 675 O O . THR A 1 88 ? 15.231 7.401 -14.587 1.00 96.69 88 THR A O 1
ATOM 678 N N . LEU A 1 89 ? 14.286 6.052 -13.048 1.00 96.56 89 LEU A N 1
ATOM 679 C CA . LEU A 1 89 ? 13.494 5.214 -13.958 1.00 96.56 89 LEU A CA 1
ATOM 680 C C . LEU A 1 89 ? 14.328 4.546 -15.070 1.00 96.56 89 LEU A C 1
ATOM 682 O O . LEU A 1 89 ? 13.823 4.228 -16.149 1.00 96.56 89 LEU A O 1
ATOM 686 N N . SER A 1 90 ? 15.625 4.322 -14.838 1.00 96.06 90 SER A N 1
ATOM 687 C CA . SER A 1 90 ? 16.536 3.851 -15.885 1.00 96.06 90 SER A CA 1
ATOM 688 C C . SER A 1 90 ? 16.288 2.397 -16.289 1.00 96.06 90 SER A C 1
ATOM 690 O O . SER A 1 90 ? 16.619 2.026 -17.417 1.00 96.06 90 SER A O 1
ATOM 692 N N . PHE A 1 91 ? 15.634 1.600 -15.437 1.00 94.62 91 PHE A N 1
ATOM 693 C CA . PHE A 1 91 ? 15.231 0.223 -15.738 1.00 94.62 91 PHE A CA 1
ATOM 694 C C . PHE A 1 91 ? 14.237 0.118 -16.908 1.00 94.62 91 PHE A C 1
ATOM 696 O O . PHE A 1 91 ? 14.130 -0.940 -17.521 1.00 94.62 91 PHE A O 1
ATOM 703 N N . LEU A 1 92 ? 13.555 1.212 -17.277 1.00 94.88 92 LEU A N 1
ATOM 704 C CA . LEU A 1 92 ? 12.674 1.267 -18.451 1.00 94.88 92 LEU A CA 1
ATOM 705 C C . LEU A 1 92 ? 13.437 1.442 -19.771 1.00 94.88 92 LEU A C 1
ATOM 707 O O . LEU A 1 92 ? 12.879 1.209 -20.843 1.00 94.88 92 LEU A O 1
ATOM 711 N N . THR A 1 93 ? 14.714 1.832 -19.729 1.00 94.88 93 THR A N 1
ATOM 712 C CA . THR A 1 93 ? 15.519 2.116 -20.931 1.00 94.88 93 THR A CA 1
ATOM 713 C C . THR A 1 93 ? 15.557 0.951 -21.932 1.00 94.88 93 THR A C 1
ATOM 715 O O . THR A 1 93 ? 15.390 1.206 -23.128 1.00 94.88 93 THR A O 1
ATOM 718 N N . PRO A 1 94 ? 15.736 -0.321 -21.518 1.00 92.38 94 PRO A N 1
ATOM 719 C CA . PRO A 1 94 ? 15.724 -1.452 -22.444 1.00 92.38 94 PRO A CA 1
ATOM 720 C C . PRO A 1 94 ? 14.365 -1.631 -23.131 1.00 92.38 94 PRO A C 1
ATOM 722 O O . PRO A 1 94 ? 14.324 -1.821 -24.346 1.00 92.38 94 PRO A O 1
ATOM 725 N N . LEU A 1 95 ? 13.267 -1.483 -22.381 1.00 92.62 95 LEU A N 1
ATOM 726 C CA . LEU A 1 95 ? 11.902 -1.592 -22.901 1.00 92.62 95 LEU A CA 1
ATOM 727 C C . LEU A 1 95 ? 11.586 -0.460 -23.891 1.00 92.62 95 LEU A C 1
ATOM 729 O O . LEU A 1 95 ? 11.069 -0.707 -24.979 1.00 92.62 95 LEU A O 1
ATOM 733 N N . LEU A 1 96 ? 11.983 0.776 -23.571 1.00 94.38 96 LEU A N 1
ATOM 734 C CA . LEU A 1 96 ? 11.855 1.927 -24.472 1.00 94.38 96 LEU A CA 1
ATOM 735 C C . LEU A 1 96 ? 12.706 1.757 -25.740 1.00 94.38 96 LEU A C 1
ATOM 737 O O . LEU A 1 96 ? 12.269 2.098 -26.841 1.00 94.38 96 LEU A O 1
ATOM 741 N N . SER A 1 97 ? 13.909 1.186 -25.617 1.00 94.12 97 SER A N 1
ATOM 742 C CA . SER A 1 97 ? 14.743 0.867 -26.779 1.00 94.12 97 SER A CA 1
ATOM 743 C C . SER A 1 97 ? 14.106 -0.210 -27.661 1.00 94.12 97 SER A C 1
ATOM 745 O O . SER A 1 97 ? 14.225 -0.131 -28.885 1.00 94.12 97 SER A O 1
ATOM 747 N N . LEU A 1 98 ? 13.403 -1.178 -27.070 1.00 93.19 98 LEU A N 1
ATOM 748 C CA . LEU A 1 98 ? 12.664 -2.208 -27.799 1.00 93.19 98 LEU A CA 1
ATOM 749 C C . LEU A 1 98 ? 11.462 -1.600 -28.538 1.00 93.19 98 LEU A C 1
ATOM 751 O O . LEU A 1 98 ? 11.332 -1.803 -29.746 1.00 93.19 98 LEU A O 1
ATOM 755 N N . GLY A 1 99 ? 10.697 -0.730 -27.869 1.00 94.69 99 GLY A N 1
ATOM 756 C CA . GLY A 1 99 ? 9.590 0.024 -28.471 1.00 94.69 99 GLY A CA 1
ATOM 757 C C . GLY A 1 99 ? 10.012 0.960 -29.611 1.00 94.69 99 GLY A C 1
ATOM 758 O O . GLY A 1 99 ? 9.241 1.213 -30.531 1.00 94.69 99 GLY A O 1
ATOM 759 N N . SER A 1 100 ? 11.265 1.436 -29.609 1.00 95.56 100 SER A N 1
ATOM 760 C CA . SER A 1 100 ? 11.814 2.223 -30.726 1.00 95.56 100 SER A CA 1
ATOM 761 C C . SER A 1 100 ? 12.104 1.397 -31.989 1.00 95.56 100 SER A C 1
ATOM 763 O O . SER A 1 100 ? 12.284 1.966 -33.064 1.00 95.56 100 SER A O 1
ATOM 765 N N . ARG A 1 101 ? 12.180 0.063 -31.874 1.00 93.50 101 ARG A N 1
ATOM 766 C CA . ARG A 1 101 ? 12.551 -0.849 -32.975 1.00 93.50 101 ARG A CA 1
ATOM 767 C C . ARG A 1 101 ? 11.408 -1.732 -33.443 1.00 93.50 101 ARG A C 1
ATOM 769 O O . ARG A 1 101 ? 11.411 -2.155 -34.595 1.00 93.50 101 ARG A O 1
ATOM 776 N N . LYS A 1 102 ? 10.472 -2.036 -32.551 1.00 94.62 102 LYS A N 1
ATOM 777 C CA . LYS A 1 102 ? 9.343 -2.928 -32.789 1.00 94.62 102 LYS A CA 1
ATOM 778 C C . LYS A 1 102 ? 8.124 -2.370 -32.057 1.00 94.62 102 LYS A C 1
ATOM 780 O O . LYS A 1 102 ? 8.254 -1.792 -30.983 1.00 94.62 102 LYS A O 1
ATOM 785 N N . VAL A 1 103 ? 6.941 -2.569 -32.632 1.00 95.94 103 VAL A N 1
ATOM 786 C CA . VAL A 1 103 ? 5.681 -2.393 -31.903 1.00 95.94 103 VAL A CA 1
ATOM 787 C C . VAL A 1 103 ? 5.661 -3.393 -30.746 1.00 95.94 103 VAL A C 1
ATOM 789 O O . VAL A 1 103 ? 5.920 -4.577 -30.957 1.00 95.94 103 VAL A O 1
ATOM 792 N N . LEU A 1 104 ? 5.422 -2.899 -29.533 1.00 94.56 104 LEU A N 1
ATOM 793 C CA . LEU A 1 104 ? 5.381 -3.731 -28.334 1.00 94.56 104 LEU A CA 1
ATOM 794 C C . LEU A 1 104 ? 4.115 -4.582 -28.333 1.00 94.56 104 LEU A C 1
ATOM 796 O O . LEU A 1 104 ? 3.012 -4.046 -28.467 1.00 94.56 104 LEU A O 1
ATOM 800 N N . ASP A 1 105 ? 4.290 -5.884 -28.134 1.00 95.50 105 ASP A N 1
ATOM 801 C CA . ASP A 1 105 ? 3.185 -6.810 -27.916 1.00 95.50 105 ASP A CA 1
ATOM 802 C C . ASP A 1 105 ? 2.934 -6.990 -26.411 1.00 95.50 105 ASP A C 1
ATOM 804 O O . ASP A 1 105 ? 3.778 -6.662 -25.575 1.00 95.50 105 ASP A O 1
ATOM 808 N N . ALA A 1 106 ? 1.781 -7.557 -26.042 1.00 93.25 106 ALA A N 1
ATOM 809 C CA . ALA A 1 106 ? 1.471 -7.863 -24.641 1.00 93.25 106 ALA A CA 1
ATOM 810 C C . ALA A 1 106 ? 2.532 -8.772 -23.989 1.00 93.25 106 ALA A C 1
ATOM 812 O O . ALA A 1 106 ? 2.778 -8.688 -22.789 1.00 93.25 106 ALA A O 1
ATOM 813 N N . GLU A 1 107 ? 3.199 -9.598 -24.797 1.00 91.56 107 GLU A N 1
ATOM 814 C CA . GLU A 1 107 ? 4.277 -10.480 -24.359 1.00 91.56 107 GLU A CA 1
ATOM 815 C C . GLU A 1 107 ? 5.578 -9.744 -23.991 1.00 91.56 107 GLU A C 1
ATOM 817 O O . GLU A 1 107 ? 6.436 -10.308 -23.308 1.00 91.56 107 GLU A O 1
ATOM 822 N N . ASP A 1 108 ? 5.735 -8.490 -24.429 1.00 92.69 108 ASP A N 1
ATOM 823 C CA . ASP A 1 108 ? 6.931 -7.681 -24.186 1.00 92.69 108 ASP A CA 1
ATOM 824 C C . ASP A 1 108 ? 6.844 -6.872 -22.870 1.00 92.69 108 ASP A C 1
ATOM 826 O O . ASP A 1 108 ? 7.866 -6.389 -22.386 1.00 92.69 108 ASP A O 1
ATOM 830 N N . ILE A 1 109 ? 5.648 -6.728 -22.276 1.00 89.50 109 ILE A N 1
ATOM 831 C CA . ILE A 1 109 ? 5.380 -5.845 -21.118 1.00 89.50 109 ILE A CA 1
ATOM 832 C C . ILE A 1 109 ? 5.786 -6.483 -19.773 1.00 89.50 109 ILE A C 1
ATOM 834 O O . ILE A 1 109 ? 6.141 -5.764 -18.841 1.00 89.50 109 ILE A O 1
ATOM 838 N N . GLY A 1 110 ? 5.812 -7.816 -19.683 1.00 90.50 110 GLY A N 1
ATOM 839 C CA . GLY A 1 110 ? 6.239 -8.541 -18.482 1.00 90.50 110 GLY A CA 1
ATOM 840 C C . GLY A 1 110 ? 5.207 -8.664 -17.368 1.00 90.50 110 GLY A C 1
ATOM 841 O O . GLY A 1 110 ? 4.055 -8.251 -17.499 1.00 90.50 110 GLY A O 1
ATOM 842 N N . VAL A 1 111 ? 5.630 -9.290 -16.266 1.00 94.19 111 VAL A N 1
ATOM 843 C CA . VAL A 1 111 ? 4.808 -9.457 -15.060 1.00 94.19 111 VAL A CA 1
ATOM 844 C C . VAL A 1 111 ? 4.860 -8.194 -14.188 1.00 94.19 111 VAL A C 1
ATOM 846 O O . VAL A 1 111 ? 5.902 -7.536 -14.140 1.00 94.19 111 VAL A O 1
ATOM 849 N N . PRO A 1 112 ? 3.764 -7.839 -13.486 1.00 95.06 112 PRO A N 1
ATOM 850 C CA . PRO A 1 112 ? 3.776 -6.715 -12.551 1.00 95.06 112 PRO A CA 1
ATOM 851 C C . PRO A 1 112 ? 4.772 -6.956 -11.410 1.00 95.06 112 PRO A C 1
ATOM 853 O O . PRO A 1 112 ? 5.116 -8.107 -11.125 1.00 95.06 112 PRO A O 1
ATOM 856 N N . SER A 1 113 ? 5.194 -5.874 -10.744 1.00 94.94 113 SER A N 1
ATOM 857 C CA . SER A 1 113 ? 6.015 -5.967 -9.531 1.00 94.94 113 SER A CA 1
ATOM 858 C C . SER A 1 113 ? 5.361 -6.893 -8.510 1.00 94.94 113 SER A C 1
ATOM 860 O O . SER A 1 113 ? 4.134 -6.899 -8.345 1.00 94.94 113 SER A O 1
ATOM 862 N N . ASP A 1 114 ? 6.187 -7.662 -7.803 1.00 93.31 114 ASP A N 1
ATOM 863 C CA . ASP A 1 114 ? 5.737 -8.534 -6.724 1.00 93.31 114 ASP A CA 1
ATOM 864 C C . ASP A 1 114 ? 4.964 -7.764 -5.640 1.00 93.31 114 ASP A C 1
ATOM 866 O O . ASP A 1 114 ? 4.027 -8.314 -5.050 1.00 93.31 114 ASP A O 1
ATOM 870 N N . GLU A 1 115 ? 5.288 -6.484 -5.421 1.00 91.44 115 GLU A N 1
ATOM 871 C CA . GLU A 1 115 ? 4.585 -5.627 -4.464 1.00 91.44 115 GLU A CA 1
ATOM 872 C C . GLU A 1 115 ? 3.159 -5.259 -4.898 1.00 91.44 115 GLU A C 1
ATOM 874 O O . GLU A 1 115 ? 2.276 -5.139 -4.042 1.00 91.44 115 GLU A O 1
ATOM 879 N N . ASP A 1 116 ? 2.936 -5.130 -6.206 1.00 93.75 116 ASP A N 1
ATOM 880 C CA . ASP A 1 116 ? 1.669 -4.702 -6.812 1.00 93.75 116 ASP A CA 1
ATOM 881 C C . ASP A 1 116 ? 0.768 -5.880 -7.212 1.00 93.75 116 ASP A C 1
ATOM 883 O O . ASP A 1 116 ? -0.332 -5.702 -7.746 1.00 93.75 116 ASP A O 1
ATOM 887 N N . ARG A 1 117 ? 1.190 -7.119 -6.928 1.00 95.38 117 ARG A N 1
ATOM 888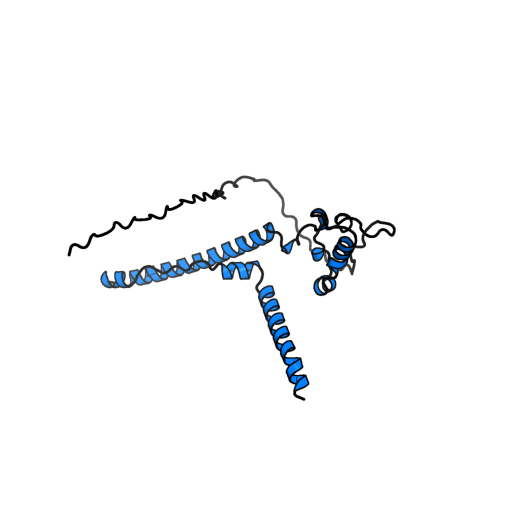 C CA . ARG A 1 117 ? 0.362 -8.303 -7.175 1.00 95.38 117 ARG A CA 1
ATOM 889 C C . ARG A 1 117 ? -0.930 -8.245 -6.363 1.00 95.38 117 ARG A C 1
ATOM 891 O O . ARG A 1 117 ? -0.924 -8.093 -5.139 1.00 95.38 117 ARG A O 1
ATOM 898 N N . ALA A 1 118 ? -2.052 -8.497 -7.039 1.00 96.12 118 ALA A N 1
ATOM 899 C CA . ALA A 1 118 ? -3.382 -8.449 -6.431 1.00 96.12 118 ALA A CA 1
ATOM 900 C C . ALA A 1 118 ? -3.526 -9.404 -5.232 1.00 96.12 118 ALA A C 1
ATOM 902 O O . ALA A 1 118 ? -4.165 -9.061 -4.242 1.00 96.12 118 ALA A O 1
ATOM 903 N N . SER A 1 119 ? -2.895 -10.582 -5.292 1.00 96.31 119 SER A N 1
ATOM 904 C CA . SER A 1 119 ? -2.905 -11.565 -4.202 1.00 96.31 119 SER A CA 1
ATOM 905 C C . SER A 1 119 ? -2.246 -11.035 -2.927 1.00 96.31 119 SER A C 1
ATOM 907 O O . SER A 1 119 ? -2.784 -11.227 -1.837 1.00 96.31 119 SER A O 1
ATOM 909 N N . LEU A 1 120 ? -1.115 -10.336 -3.061 1.00 94.69 120 LEU A N 1
ATOM 910 C CA . LEU A 1 120 ? -0.392 -9.737 -1.942 1.00 94.69 120 LEU A CA 1
ATOM 911 C C . LEU A 1 120 ? -1.135 -8.517 -1.385 1.00 94.69 120 LEU A C 1
ATOM 913 O O . LEU A 1 120 ? -1.245 -8.358 -0.170 1.00 94.69 120 LEU A O 1
ATOM 917 N N . ALA A 1 121 ? -1.669 -7.664 -2.260 1.00 95.56 121 ALA A N 1
ATOM 918 C CA . ALA A 1 121 ? -2.470 -6.514 -1.847 1.00 95.56 121 ALA A CA 1
ATOM 919 C C . ALA A 1 121 ? -3.733 -6.957 -1.088 1.00 95.56 121 ALA A C 1
ATOM 921 O O . ALA A 1 121 ? -4.049 -6.413 -0.026 1.00 95.56 121 ALA A O 1
ATOM 922 N N . TYR A 1 122 ? -4.418 -7.986 -1.594 1.00 97.12 122 TYR A N 1
ATOM 923 C CA . TYR A 1 122 ? -5.599 -8.559 -0.958 1.00 97.12 122 TYR A CA 1
ATOM 924 C C . TYR A 1 122 ? -5.271 -9.176 0.403 1.00 97.12 122 TYR A C 1
ATOM 926 O O . TYR A 1 122 ? -5.946 -8.864 1.383 1.00 97.12 122 TYR A O 1
ATOM 934 N N . SER A 1 123 ? -4.221 -10.000 0.502 1.00 97.56 123 SER A N 1
ATOM 935 C CA . SER A 1 123 ? -3.861 -10.647 1.769 1.00 97.56 123 SER A CA 1
ATOM 936 C C . SER A 1 123 ? -3.516 -9.626 2.858 1.00 97.56 123 SER A C 1
ATOM 938 O O . SER A 1 123 ? -4.068 -9.709 3.958 1.00 97.56 123 SER A O 1
ATOM 940 N N . LYS A 1 124 ? -2.716 -8.600 2.530 1.00 96.88 124 LYS A N 1
ATOM 941 C CA . LYS A 1 124 ? -2.391 -7.488 3.440 1.00 96.88 124 LYS A CA 1
ATOM 942 C C . LYS A 1 124 ? -3.637 -6.718 3.882 1.00 96.88 124 LYS A C 1
ATOM 944 O O . LYS A 1 124 ? -3.780 -6.392 5.061 1.00 96.88 124 LYS A O 1
ATOM 949 N N . ALA A 1 125 ? -4.547 -6.421 2.953 1.00 97.00 125 ALA A N 1
ATOM 950 C CA . ALA A 1 125 ? -5.779 -5.700 3.261 1.00 97.00 125 ALA A CA 1
ATOM 951 C C . ALA A 1 125 ? -6.714 -6.519 4.165 1.00 97.00 125 ALA A C 1
ATOM 953 O O . ALA A 1 125 ? -7.259 -5.983 5.131 1.00 97.00 125 ALA A O 1
ATOM 954 N N . VAL A 1 126 ? -6.866 -7.819 3.893 1.00 98.19 126 VAL A N 1
ATOM 955 C CA . VAL A 1 126 ? -7.692 -8.731 4.696 1.00 98.19 126 VAL A CA 1
ATOM 956 C C . VAL A 1 126 ? -7.129 -8.900 6.103 1.00 98.19 126 VAL A C 1
ATOM 958 O O . VAL A 1 126 ? -7.892 -8.872 7.069 1.00 98.19 126 VAL A O 1
ATOM 961 N N . GLU A 1 127 ? -5.814 -9.058 6.243 1.00 98.06 127 GLU A N 1
ATOM 962 C CA . GLU A 1 127 ? -5.162 -9.147 7.550 1.00 98.06 127 GLU A CA 1
ATOM 963 C C . GLU A 1 127 ? -5.403 -7.873 8.372 1.00 98.06 127 GLU A C 1
ATOM 965 O O . GLU A 1 127 ? -5.938 -7.941 9.483 1.00 98.06 127 GLU A O 1
ATOM 970 N N . ALA A 1 128 ? -5.131 -6.701 7.790 1.00 97.81 128 ALA A N 1
ATOM 971 C CA . ALA A 1 128 ? -5.362 -5.420 8.453 1.00 97.81 128 ALA A CA 1
ATOM 972 C C . ALA A 1 128 ? -6.845 -5.188 8.796 1.00 97.81 128 ALA A C 1
ATOM 974 O O . ALA A 1 128 ? -7.166 -4.592 9.830 1.00 97.81 128 ALA A O 1
ATOM 975 N N . TRP A 1 129 ? -7.765 -5.666 7.951 1.00 98.25 129 TRP A N 1
ATOM 976 C CA . TRP A 1 129 ? -9.201 -5.601 8.210 1.00 98.25 129 TRP A CA 1
ATOM 977 C C . TRP A 1 129 ? -9.610 -6.463 9.404 1.00 98.25 129 TRP A C 1
ATOM 979 O O . TRP A 1 129 ? -10.320 -5.979 10.286 1.00 98.25 129 TRP A O 1
ATOM 989 N N . LYS A 1 130 ? -9.121 -7.708 9.483 1.00 98.25 130 LYS A N 1
ATOM 990 C CA . LYS A 1 130 ? -9.392 -8.614 10.612 1.00 98.25 130 LYS A CA 1
ATOM 991 C C . LYS A 1 130 ? -8.933 -8.013 11.938 1.00 98.25 130 LYS A C 1
ATOM 993 O O . LYS A 1 130 ? -9.666 -8.067 12.924 1.00 98.25 130 LYS A O 1
ATOM 998 N N . GLU A 1 131 ? -7.765 -7.379 11.958 1.00 97.56 131 GLU A N 1
ATOM 999 C CA . GLU A 1 131 ? -7.283 -6.675 13.148 1.00 97.56 131 GLU A CA 1
ATOM 1000 C C . GLU A 1 131 ? -8.186 -5.494 13.535 1.00 97.56 131 GLU A C 1
ATOM 1002 O O . GLU A 1 131 ? -8.512 -5.327 14.711 1.00 97.56 131 GLU A O 1
ATOM 1007 N N . GLN A 1 132 ? -8.619 -4.670 12.571 1.00 97.44 132 GLN A N 1
ATOM 1008 C CA . GLN A 1 132 ? -9.539 -3.560 12.853 1.00 97.44 132 GLN A CA 1
ATOM 1009 C C . GLN A 1 132 ? -10.904 -4.054 13.339 1.00 97.44 132 GLN A C 1
ATOM 1011 O O . GLN A 1 132 ? -11.463 -3.468 14.268 1.00 97.44 132 GLN A O 1
ATOM 1016 N N . ALA A 1 133 ? -11.414 -5.143 12.765 1.00 97.81 133 ALA A N 1
ATOM 1017 C CA . ALA A 1 133 ? -12.643 -5.787 13.209 1.00 97.81 133 ALA A CA 1
ATOM 1018 C C . ALA A 1 133 ? -12.519 -6.288 14.656 1.00 97.81 133 ALA A C 1
ATOM 1020 O O . ALA A 1 133 ? -13.407 -6.031 15.467 1.00 97.81 133 ALA A O 1
ATOM 1021 N N . ALA A 1 134 ? -11.391 -6.909 15.019 1.00 98.00 134 ALA A N 1
ATOM 1022 C CA . ALA A 1 134 ? -11.129 -7.346 16.389 1.00 98.00 134 ALA A CA 1
ATOM 1023 C C . ALA A 1 134 ? -11.040 -6.165 17.375 1.00 98.00 134 ALA A C 1
ATOM 1025 O O . ALA A 1 134 ? -11.614 -6.215 18.464 1.00 98.00 134 ALA A O 1
ATOM 1026 N N . ILE A 1 135 ? -10.376 -5.068 16.987 1.00 96.94 135 ILE A N 1
ATOM 1027 C CA . ILE A 1 135 ? -10.294 -3.845 17.804 1.00 96.94 135 ILE A CA 1
ATOM 1028 C C . ILE A 1 135 ? -11.684 -3.228 18.005 1.00 96.94 135 ILE A C 1
ATOM 1030 O O . ILE A 1 135 ? -12.019 -2.816 19.119 1.00 96.94 135 ILE A O 1
ATOM 1034 N N . ALA A 1 136 ? -12.495 -3.164 16.946 1.00 97.31 136 ALA A N 1
ATOM 1035 C CA . ALA A 1 136 ? -13.862 -2.661 17.017 1.00 97.31 136 ALA A CA 1
ATOM 1036 C C . ALA A 1 136 ? -14.737 -3.552 17.911 1.00 97.31 136 ALA A C 1
ATOM 1038 O O . ALA A 1 136 ? -15.419 -3.036 18.794 1.00 97.31 136 ALA A O 1
ATOM 1039 N N . ALA A 1 137 ? -14.647 -4.878 17.769 1.00 97.69 137 ALA A N 1
ATOM 1040 C CA . ALA A 1 137 ? -15.366 -5.834 18.609 1.00 97.69 137 ALA A CA 1
ATOM 1041 C C . ALA A 1 137 ? -15.016 -5.667 20.098 1.00 97.69 137 ALA A C 1
ATOM 1043 O O . ALA A 1 137 ? -15.912 -5.464 20.917 1.00 97.69 137 ALA A O 1
ATOM 1044 N N . ALA A 1 138 ? -13.725 -5.620 20.440 1.00 97.81 138 ALA A N 1
ATOM 1045 C CA . ALA A 1 138 ? -13.271 -5.421 21.818 1.00 97.81 138 ALA A CA 1
ATOM 1046 C C . ALA A 1 138 ? -13.677 -4.047 22.393 1.00 97.81 138 ALA A C 1
ATOM 1048 O O . ALA A 1 138 ? -13.934 -3.903 23.591 1.00 97.81 138 ALA A O 1
ATOM 1049 N N . ALA A 1 139 ? -13.739 -3.005 21.557 1.00 97.31 139 ALA A N 1
ATOM 1050 C CA . ALA A 1 139 ? -14.260 -1.704 21.971 1.00 97.31 139 ALA A CA 1
ATOM 1051 C C . ALA A 1 139 ? -15.778 -1.753 22.218 1.00 97.31 139 ALA A C 1
ATOM 1053 O O . ALA A 1 139 ? -16.260 -1.169 23.191 1.00 97.31 139 ALA A O 1
ATOM 1054 N N . ASN A 1 140 ? -16.512 -2.481 21.377 1.00 97.56 140 ASN A N 1
ATOM 1055 C CA . ASN A 1 140 ? -17.961 -2.636 21.459 1.00 97.56 140 ASN A CA 1
ATOM 1056 C C . ASN A 1 140 ? -18.393 -3.433 22.690 1.00 97.56 140 ASN A C 1
ATOM 1058 O O . ASN A 1 140 ? -19.380 -3.065 23.324 1.00 97.56 140 ASN A O 1
ATOM 1062 N N . GLU A 1 141 ? -17.636 -4.453 23.092 1.00 97.75 141 GLU A N 1
ATOM 1063 C CA . GLU A 1 141 ? -17.865 -5.170 24.354 1.00 97.75 141 GLU A CA 1
ATOM 1064 C C . GLU A 1 141 ? -17.805 -4.220 25.557 1.00 97.75 141 GLU A C 1
ATOM 1066 O O . GLU A 1 141 ? -18.750 -4.149 26.342 1.00 97.75 141 GLU A O 1
ATOM 1071 N N . LYS A 1 142 ? -16.777 -3.367 25.631 1.00 97.44 142 LYS A N 1
ATOM 1072 C CA . LYS A 1 142 ? -16.647 -2.361 26.702 1.00 97.44 142 LYS A CA 1
ATOM 1073 C C . LYS A 1 142 ? -17.784 -1.338 26.698 1.00 97.44 142 LYS A C 1
ATOM 1075 O O . LYS A 1 142 ? -18.151 -0.813 27.751 1.00 97.44 142 LYS A O 1
ATOM 1080 N N . ILE A 1 143 ? -18.318 -0.997 25.524 1.00 96.62 143 ILE A N 1
ATOM 1081 C CA . ILE A 1 143 ? -19.474 -0.096 25.405 1.00 96.62 143 ILE A CA 1
ATOM 1082 C C . ILE A 1 143 ? -20.731 -0.788 25.943 1.00 96.62 143 ILE A C 1
ATOM 1084 O O . ILE A 1 143 ? -21.452 -0.183 26.740 1.00 96.62 143 ILE A O 1
ATOM 1088 N N . LYS A 1 144 ? -20.951 -2.057 25.578 1.00 96.38 144 LYS A N 1
ATOM 1089 C CA . LYS A 1 144 ? -22.073 -2.871 26.068 1.00 96.38 144 LYS A CA 1
ATOM 1090 C C . LYS A 1 144 ? -22.029 -3.042 27.585 1.00 96.38 144 LYS A C 1
ATOM 1092 O O . LYS A 1 144 ? -23.038 -2.812 28.241 1.00 96.38 144 LYS A O 1
ATOM 1097 N N . GLU A 1 145 ? -20.867 -3.343 28.160 1.00 96.88 145 GLU A N 1
ATOM 1098 C CA . GLU A 1 145 ? -20.695 -3.458 29.616 1.00 96.88 145 GLU A CA 1
ATOM 1099 C C . GLU A 1 145 ? -21.022 -2.149 30.344 1.00 96.88 145 GLU A C 1
ATOM 1101 O O . GLU A 1 145 ? -21.752 -2.139 31.337 1.00 96.88 145 GLU A O 1
ATOM 1106 N N . LYS A 1 146 ? -20.524 -1.015 29.834 1.00 95.88 146 LYS A N 1
ATOM 1107 C CA . LYS A 1 146 ? -20.828 0.308 30.402 1.00 95.88 146 LYS A CA 1
ATOM 1108 C C . LYS A 1 146 ? -22.309 0.644 30.297 1.00 95.88 146 LYS A C 1
ATOM 1110 O O . LYS A 1 146 ? -22.842 1.286 31.201 1.00 95.88 146 LYS A O 1
ATOM 1115 N N . HIS A 1 147 ? -22.959 0.255 29.205 1.00 94.94 147 HIS A N 1
ATOM 1116 C CA . HIS A 1 147 ? -24.394 0.450 29.017 1.00 94.94 147 HIS A CA 1
ATOM 1117 C C . HIS A 1 147 ? -25.200 -0.424 29.983 1.00 94.94 147 HIS A C 1
ATOM 1119 O O . HIS A 1 147 ? -26.014 0.113 30.729 1.00 94.94 147 HIS A O 1
ATOM 1125 N N . ALA A 1 148 ? -24.865 -1.710 30.112 1.00 94.88 148 ALA A N 1
ATOM 1126 C CA . ALA A 1 148 ? -25.472 -2.616 31.088 1.00 94.88 148 ALA A CA 1
ATOM 1127 C C . ALA A 1 148 ? -25.305 -2.112 32.535 1.00 94.88 148 ALA A C 1
ATOM 1129 O O . ALA A 1 148 ? -26.256 -2.110 33.316 1.00 94.88 148 ALA A O 1
ATOM 1130 N N . ALA A 1 149 ? -24.124 -1.591 32.882 1.00 95.19 149 ALA A N 1
ATOM 1131 C CA . ALA A 1 149 ? -23.870 -0.993 34.191 1.00 95.19 149 ALA A CA 1
ATOM 1132 C C . ALA A 1 149 ? -24.673 0.299 34.437 1.00 95.19 149 ALA A C 1
ATOM 1134 O O . 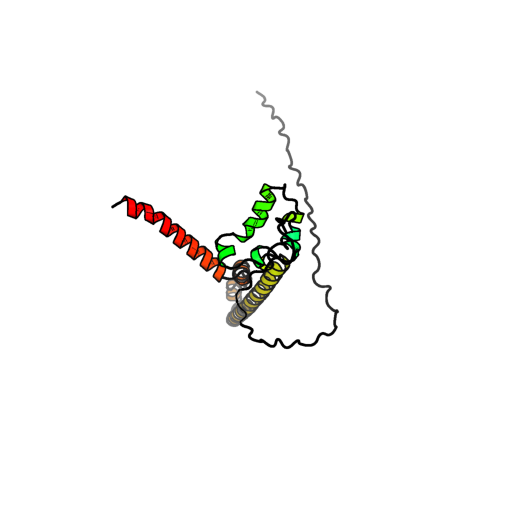ALA A 1 149 ? -24.974 0.618 35.588 1.00 95.19 149 ALA A O 1
ATOM 1135 N N . LYS A 1 150 ? -25.010 1.061 33.387 1.00 93.62 150 LYS A N 1
ATOM 1136 C CA . LYS A 1 150 ? -25.914 2.219 33.491 1.00 93.62 150 LYS A CA 1
ATOM 1137 C C . LYS A 1 150 ? -27.365 1.768 33.650 1.00 93.62 150 LYS A C 1
ATOM 1139 O O . LYS A 1 150 ? -28.034 2.272 34.544 1.00 93.62 150 LYS A O 1
ATOM 1144 N N . LEU A 1 151 ? -27.811 0.778 32.874 1.00 91.94 151 LEU A N 1
ATOM 1145 C CA . LEU A 1 151 ? -29.156 0.204 32.990 1.00 91.94 151 LEU A CA 1
ATOM 1146 C C . LEU A 1 151 ? -29.423 -0.367 34.388 1.00 91.94 151 LEU A C 1
ATOM 1148 O O . LEU A 1 151 ? -30.496 -0.147 34.938 1.00 91.94 151 LEU A O 1
ATOM 1152 N N . ALA A 1 152 ? -28.434 -1.028 34.997 1.00 92.94 152 ALA A N 1
ATOM 1153 C CA . ALA A 1 152 ? -28.543 -1.553 36.360 1.00 92.94 152 ALA A CA 1
ATOM 1154 C C . ALA A 1 152 ? -28.660 -0.458 37.441 1.00 92.94 152 ALA A C 1
ATOM 1156 O O . ALA A 1 152 ? -29.120 -0.734 38.548 1.00 92.94 152 ALA A O 1
ATOM 1157 N N . LYS A 1 153 ? -28.229 0.779 37.149 1.00 93.38 153 LYS A N 1
ATOM 1158 C CA . LYS A 1 153 ? -28.312 1.917 38.081 1.00 93.38 153 LYS A CA 1
ATOM 1159 C C . LYS A 1 153 ? -29.634 2.683 37.979 1.00 93.38 153 LYS A C 1
ATOM 1161 O O . LYS A 1 153 ? -29.978 3.381 38.932 1.00 93.38 153 LYS A O 1
ATOM 1166 N N . CYS A 1 154 ? -30.355 2.565 36.867 1.00 88.19 154 CYS A N 1
ATOM 1167 C CA . CYS A 1 154 ? -31.643 3.226 36.658 1.00 88.19 154 CYS A CA 1
ATOM 1168 C C . CYS A 1 154 ? -32.748 2.509 37.441 1.00 88.19 154 CYS A C 1
ATOM 1170 O O . CYS A 1 154 ? -32.921 1.295 37.318 1.00 88.19 154 CYS A O 1
ATOM 1172 N N . LYS A 1 155 ? -33.494 3.260 38.259 1.00 86.69 155 LYS A N 1
ATOM 1173 C CA . LYS A 1 155 ? -34.534 2.701 39.146 1.00 86.69 155 LYS A CA 1
ATOM 1174 C C . LYS A 1 155 ? -35.934 2.751 38.536 1.00 86.69 155 LYS A C 1
ATOM 1176 O O . LYS A 1 155 ? -36.801 2.002 38.976 1.00 86.69 155 LYS A O 1
ATOM 1181 N N . THR A 1 156 ? -36.159 3.612 37.548 1.00 87.62 156 THR A N 1
ATOM 1182 C CA . THR A 1 156 ? -37.462 3.843 36.909 1.00 87.62 156 THR A CA 1
ATOM 1183 C C . THR A 1 156 ? -37.414 3.517 35.415 1.00 87.62 156 THR A C 1
ATOM 1185 O O . THR A 1 156 ? -36.384 3.678 34.762 1.00 87.62 156 THR A O 1
ATOM 1188 N N . GLU A 1 157 ? -38.536 3.049 34.862 1.00 81.38 157 GLU A N 1
ATOM 1189 C CA . GLU A 1 157 ? -38.659 2.708 33.432 1.00 81.38 157 GLU A CA 1
ATOM 1190 C C . GLU A 1 157 ? -38.475 3.939 32.525 1.00 81.38 157 GLU A C 1
ATOM 1192 O O . GLU A 1 157 ? -37.807 3.854 31.498 1.00 81.38 157 GLU A O 1
ATOM 1197 N N . GLU A 1 158 ? -38.924 5.119 32.966 1.00 82.94 158 GLU A N 1
ATOM 1198 C CA . GLU A 1 158 ? -38.729 6.386 32.239 1.00 82.94 158 GLU A CA 1
ATOM 1199 C C . GLU A 1 158 ? -37.247 6.792 32.102 1.00 82.94 158 GLU A C 1
ATOM 1201 O O . GLU A 1 158 ? -36.867 7.492 31.162 1.00 82.94 158 GLU A O 1
ATOM 1206 N N . GLU A 1 159 ? -36.383 6.381 33.038 1.00 81.31 159 GLU A N 1
ATOM 1207 C CA . GLU A 1 159 ? -34.934 6.620 32.955 1.00 81.31 159 GLU A CA 1
ATOM 1208 C C . GLU A 1 159 ? -34.245 5.647 31.993 1.00 81.31 159 GLU A C 1
ATOM 1210 O O . GLU A 1 159 ? -33.243 6.009 31.373 1.00 81.31 159 GLU A O 1
ATOM 1215 N N . LYS A 1 160 ? -34.784 4.431 31.843 1.00 81.31 160 LYS A N 1
ATOM 1216 C CA . LYS A 1 160 ? -34.265 3.431 30.900 1.00 81.31 160 LYS A CA 1
ATOM 1217 C C . LYS A 1 160 ? -34.580 3.814 29.460 1.00 81.31 160 LYS A C 1
ATOM 1219 O O . LYS A 1 160 ? -33.703 3.709 28.607 1.00 81.31 160 LYS A O 1
ATOM 1224 N N . GLU A 1 161 ? -35.785 4.316 29.205 1.00 85.69 161 GLU A N 1
ATOM 1225 C CA . GLU A 1 161 ? -36.211 4.733 27.864 1.00 85.69 161 GLU A CA 1
ATOM 1226 C C . GLU A 1 161 ? -35.389 5.931 27.352 1.00 85.69 161 GLU A C 1
ATOM 1228 O O . GLU A 1 161 ? -35.009 5.988 26.184 1.00 85.69 161 GLU A O 1
ATOM 1233 N N . LYS A 1 162 ? -34.980 6.834 28.256 1.00 90.31 162 LYS A N 1
ATOM 1234 C CA . LYS A 1 162 ? -34.062 7.946 27.941 1.00 90.31 162 LYS A CA 1
ATOM 1235 C C . LYS A 1 162 ? -32.632 7.506 27.623 1.00 90.31 162 LYS A C 1
ATOM 1237 O O . LYS A 1 162 ? -31.874 8.296 27.064 1.00 90.31 162 LYS A O 1
ATOM 1242 N N . LEU A 1 163 ? -32.229 6.295 28.014 1.00 85.06 163 LEU A N 1
ATOM 1243 C CA . LEU A 1 163 ? -30.840 5.845 27.906 1.00 85.06 163 LEU A CA 1
ATOM 1244 C C . LEU A 1 163 ? -30.459 5.398 26.486 1.00 85.06 163 LEU A C 1
ATOM 1246 O O . LEU A 1 163 ? -29.268 5.393 26.170 1.00 85.06 163 LEU A O 1
ATOM 1250 N N . GLY A 1 164 ? -31.452 5.083 25.645 1.00 87.44 164 GLY A N 1
ATOM 1251 C CA . GLY A 1 164 ? -31.275 4.694 24.244 1.00 87.44 164 GLY A CA 1
ATOM 1252 C C . GLY A 1 164 ? -30.455 3.413 24.043 1.00 87.44 164 GLY A C 1
ATOM 1253 O O . GLY A 1 164 ? -29.908 2.829 24.982 1.00 87.44 164 GLY A O 1
ATOM 1254 N N . GLU A 1 165 ? -30.357 2.963 22.795 1.00 91.06 165 GLU A N 1
ATOM 1255 C CA . GLU A 1 165 ? -29.502 1.831 22.431 1.00 91.06 165 GLU A CA 1
ATOM 1256 C C . GLU A 1 165 ? -28.014 2.228 22.442 1.00 91.06 165 GLU A C 1
ATOM 1258 O O . GLU A 1 165 ? -27.661 3.365 22.103 1.00 91.06 165 GLU A O 1
ATOM 1263 N N . PRO A 1 166 ? -27.103 1.318 22.839 1.00 92.31 166 PRO A N 1
ATOM 1264 C CA . PRO A 1 166 ? -25.678 1.602 22.798 1.00 92.31 166 PRO A CA 1
ATOM 1265 C C . PRO A 1 166 ? -25.208 1.741 21.347 1.00 92.31 166 PRO A C 1
ATOM 1267 O O . PRO A 1 166 ? -25.234 0.781 20.582 1.00 92.31 166 PRO A O 1
ATOM 1270 N N . LEU A 1 167 ? -24.702 2.924 20.993 1.00 93.56 167 LEU A N 1
ATOM 1271 C CA . LEU A 1 167 ? -24.053 3.159 19.704 1.00 93.56 167 LEU A CA 1
ATOM 1272 C C . LEU A 1 167 ? -22.754 2.350 19.629 1.00 93.56 167 LEU A C 1
ATOM 1274 O O . LEU A 1 167 ? -21.755 2.682 20.277 1.00 93.56 167 LEU A O 1
ATOM 1278 N N . LEU A 1 168 ? -22.790 1.263 18.862 1.00 95.81 168 LEU A N 1
ATOM 1279 C CA . LEU A 1 168 ? -21.621 0.440 18.582 1.00 95.81 168 LEU A CA 1
ATOM 1280 C C . LEU A 1 168 ? -20.729 1.143 17.558 1.00 95.81 168 LEU A C 1
ATOM 1282 O O . LEU A 1 168 ? -21.190 1.901 16.709 1.00 95.81 168 LEU A O 1
ATOM 1286 N N . LYS A 1 169 ? -19.424 0.912 17.670 1.00 94.31 169 LYS A N 1
ATOM 1287 C CA . LYS A 1 169 ? -18.424 1.461 16.766 1.00 94.31 169 LYS A CA 1
ATOM 1288 C C . LYS A 1 169 ? -18.154 0.475 15.637 1.00 94.31 169 LYS A C 1
ATOM 1290 O O . LYS A 1 169 ? -17.765 -0.666 15.894 1.00 94.31 169 LYS A O 1
ATOM 1295 N N . ASP A 1 170 ? -18.276 0.953 14.408 1.00 96.06 170 ASP A N 1
ATOM 1296 C CA . ASP A 1 170 ? -17.933 0.172 13.225 1.00 96.06 170 ASP A CA 1
ATOM 1297 C C . ASP A 1 170 ? -16.413 0.116 12.995 1.00 96.06 170 ASP A C 1
ATOM 1299 O O . ASP A 1 170 ? -15.680 1.053 13.353 1.00 96.06 170 ASP A O 1
ATOM 1303 N N . PRO A 1 171 ? -15.905 -0.979 12.400 1.00 96.38 171 PRO A N 1
ATOM 1304 C CA . PRO A 1 171 ? -14.516 -1.055 11.969 1.00 96.38 171 PRO A CA 1
ATOM 1305 C C . PRO A 1 171 ? -14.219 -0.004 10.893 1.00 96.38 171 PRO A C 1
ATOM 1307 O O . PRO A 1 171 ? -14.991 0.217 9.962 1.00 96.38 171 PRO A O 1
ATOM 1310 N N . ASN A 1 172 ? -13.065 0.656 11.009 1.00 96.88 172 ASN A N 1
ATOM 1311 C CA . ASN A 1 172 ? -12.682 1.734 10.103 1.00 96.88 172 ASN A CA 1
ATOM 1312 C C . ASN A 1 172 ? -11.854 1.194 8.922 1.00 96.88 172 ASN A C 1
ATOM 1314 O O . ASN A 1 172 ? -10.679 0.854 9.086 1.00 96.88 172 ASN A O 1
ATOM 1318 N N . ILE A 1 173 ? -12.458 1.178 7.727 1.00 96.19 173 ILE A N 1
ATOM 1319 C CA . ILE A 1 173 ? -11.820 0.717 6.479 1.00 96.19 173 ILE A CA 1
ATOM 1320 C C . ILE A 1 173 ? -10.581 1.554 6.144 1.00 96.19 173 ILE A C 1
ATOM 1322 O O . ILE A 1 173 ? -9.534 1.000 5.823 1.00 96.19 173 ILE A O 1
ATOM 1326 N N . ALA A 1 174 ? -10.652 2.882 6.267 1.00 95.25 174 ALA A N 1
ATOM 1327 C CA . ALA A 1 174 ? -9.522 3.753 5.951 1.00 95.25 174 ALA A CA 1
ATOM 1328 C C . ALA A 1 174 ? -8.317 3.471 6.864 1.00 95.25 174 ALA A C 1
ATOM 1330 O O . ALA A 1 174 ? -7.179 3.423 6.400 1.00 95.25 174 ALA A O 1
ATOM 1331 N N . ALA A 1 175 ? -8.560 3.216 8.153 1.00 94.19 175 ALA A N 1
ATOM 1332 C CA . ALA A 1 175 ? -7.502 2.841 9.088 1.00 94.19 175 ALA A CA 1
ATOM 1333 C C . ALA A 1 175 ? -6.879 1.475 8.749 1.00 94.19 175 ALA A C 1
ATOM 1335 O O . ALA A 1 175 ? -5.660 1.326 8.872 1.00 94.19 175 ALA A O 1
ATOM 1336 N N . ALA A 1 176 ? -7.690 0.508 8.299 1.00 95.56 176 ALA A N 1
ATOM 1337 C CA . ALA A 1 176 ? -7.208 -0.788 7.820 1.00 95.56 176 ALA A CA 1
ATOM 1338 C C . ALA A 1 176 ? -6.322 -0.627 6.576 1.00 95.56 176 ALA A C 1
ATOM 1340 O O . ALA A 1 176 ? -5.200 -1.125 6.558 1.00 95.56 176 ALA A O 1
ATOM 1341 N N . LEU A 1 177 ? -6.768 0.145 5.580 1.00 94.88 177 LEU A N 1
ATOM 1342 C CA . LEU A 1 177 ? -6.015 0.384 4.344 1.00 94.88 177 LEU A CA 1
ATOM 1343 C C . LEU A 1 177 ? -4.691 1.113 4.606 1.00 94.88 177 LEU A C 1
ATOM 1345 O O . LEU A 1 177 ? -3.640 0.689 4.131 1.00 94.88 177 LEU A O 1
ATOM 1349 N N . VAL A 1 178 ? -4.706 2.166 5.427 1.00 95.00 178 VAL A N 1
ATOM 1350 C CA . VAL A 1 178 ? -3.484 2.895 5.808 1.00 95.00 178 VAL A CA 1
ATOM 1351 C C . VAL A 1 178 ? -2.501 1.994 6.567 1.00 95.00 178 VAL A C 1
ATOM 1353 O O . VAL A 1 178 ? -1.285 2.176 6.463 1.00 95.00 178 VAL A O 1
ATOM 1356 N N . LYS A 1 179 ? -3.001 1.019 7.336 1.00 94.50 179 LYS A N 1
ATOM 1357 C CA . LYS A 1 179 ? -2.151 0.014 7.983 1.00 94.50 179 LYS A CA 1
ATOM 1358 C C . LYS A 1 179 ? -1.589 -0.984 6.962 1.00 94.50 179 LYS A C 1
ATOM 1360 O O . LYS A 1 179 ? -0.387 -1.224 6.997 1.00 94.50 179 LYS A O 1
ATOM 1365 N N . ALA A 1 180 ? -2.415 -1.490 6.044 1.00 94.75 180 ALA A N 1
ATOM 1366 C CA . ALA A 1 180 ? -2.038 -2.492 5.042 1.00 94.75 180 ALA A CA 1
ATOM 1367 C C . ALA A 1 180 ? -0.963 -2.001 4.056 1.00 94.75 180 ALA A C 1
ATOM 1369 O O . ALA A 1 180 ? 0.001 -2.714 3.788 1.00 94.75 180 ALA A O 1
ATOM 1370 N N . PHE A 1 181 ? -1.098 -0.775 3.543 1.00 92.50 181 PHE A N 1
ATOM 1371 C CA . PHE A 1 181 ? -0.180 -0.214 2.539 1.00 92.50 181 PHE A CA 1
ATOM 1372 C C . PHE A 1 181 ? 0.983 0.591 3.142 1.00 92.50 181 PHE A C 1
ATOM 1374 O O . PHE A 1 181 ? 1.860 1.067 2.424 1.00 92.50 181 PHE A O 1
ATOM 1381 N N . GLY A 1 182 ? 1.020 0.711 4.471 1.00 92.69 182 GLY A N 1
ATOM 1382 C CA . GLY A 1 182 ? 2.103 1.350 5.204 1.00 92.69 182 GLY A CA 1
ATOM 1383 C C . GLY A 1 182 ? 1.951 2.868 5.321 1.00 92.69 182 GLY A C 1
ATOM 1384 O O . GLY A 1 182 ? 2.060 3.625 4.357 1.00 92.69 182 GLY A O 1
ATOM 1385 N N . ARG A 1 183 ? 1.831 3.339 6.567 1.00 93.75 183 ARG A N 1
ATOM 1386 C CA . ARG A 1 183 ? 1.786 4.773 6.924 1.00 93.75 183 ARG A CA 1
ATOM 1387 C C . ARG A 1 183 ? 2.968 5.569 6.371 1.00 93.75 183 ARG A C 1
ATOM 1389 O O . ARG A 1 183 ? 2.825 6.738 6.034 1.00 93.75 183 ARG A O 1
ATOM 1396 N N . TRP A 1 184 ? 4.126 4.925 6.271 1.00 94.00 184 TRP A N 1
ATOM 1397 C CA . TRP A 1 184 ? 5.365 5.543 5.819 1.00 94.00 184 TRP A CA 1
ATOM 1398 C C . TRP A 1 184 ? 5.309 6.002 4.358 1.00 94.00 184 TRP A C 1
ATOM 1400 O O . TRP A 1 184 ? 5.790 7.090 4.057 1.00 94.00 184 TRP A O 1
ATOM 1410 N N . ARG A 1 185 ? 4.639 5.245 3.472 1.00 92.12 185 ARG A N 1
ATOM 1411 C CA . ARG A 1 185 ? 4.458 5.635 2.062 1.00 92.12 185 ARG A CA 1
ATOM 1412 C C . ARG A 1 185 ? 3.668 6.940 1.946 1.00 92.12 185 ARG A C 1
ATOM 1414 O O . ARG A 1 185 ? 4.081 7.853 1.238 1.00 92.12 185 ARG A O 1
ATOM 1421 N N . VAL A 1 186 ? 2.583 7.063 2.712 1.00 91.38 186 VAL A N 1
ATOM 1422 C CA . VAL A 1 186 ? 1.749 8.279 2.752 1.00 91.38 186 VAL A CA 1
ATOM 1423 C C . VAL A 1 186 ? 2.528 9.471 3.315 1.00 91.38 186 VAL A C 1
ATOM 1425 O O . VAL A 1 186 ? 2.459 10.573 2.768 1.00 91.38 186 VAL A O 1
ATOM 1428 N N . ILE A 1 187 ? 3.297 9.255 4.387 1.00 95.06 187 ILE A N 1
ATOM 1429 C CA . ILE A 1 187 ? 4.123 10.304 5.001 1.00 95.06 187 ILE A CA 1
ATOM 1430 C C . ILE A 1 187 ? 5.176 10.804 4.011 1.00 95.06 187 ILE A C 1
ATOM 1432 O O . ILE A 1 187 ? 5.298 12.013 3.823 1.00 95.06 187 ILE A O 1
ATOM 1436 N N . PHE A 1 188 ? 5.892 9.902 3.338 1.00 95.38 188 PHE A N 1
ATOM 1437 C CA . PHE A 1 188 ? 6.882 10.295 2.341 1.00 95.38 188 PHE A CA 1
ATOM 1438 C C . PHE A 1 188 ? 6.266 11.028 1.156 1.00 95.38 188 PHE A C 1
ATOM 1440 O O . PHE A 1 188 ? 6.780 12.076 0.777 1.00 95.38 188 PHE A O 1
ATOM 1447 N N . ALA A 1 189 ? 5.155 10.534 0.605 1.00 94.00 189 ALA A N 1
ATOM 1448 C CA . ALA A 1 189 ? 4.458 11.213 -0.484 1.00 94.00 189 ALA A CA 1
ATOM 1449 C C . ALA A 1 189 ? 4.065 12.646 -0.087 1.00 94.00 189 ALA A C 1
ATOM 1451 O O . ALA A 1 189 ? 4.298 13.593 -0.838 1.00 94.00 189 ALA A O 1
ATOM 1452 N N . THR A 1 190 ? 3.558 12.818 1.138 1.00 95.56 190 THR A N 1
ATOM 1453 C CA . THR A 1 190 ? 3.228 14.138 1.693 1.00 95.56 190 THR A CA 1
ATOM 1454 C C . THR A 1 190 ? 4.476 15.011 1.839 1.00 95.56 190 THR A C 1
ATOM 1456 O O . THR A 1 190 ? 4.453 16.184 1.473 1.00 95.56 190 THR A O 1
ATOM 1459 N N . ALA A 1 191 ? 5.583 14.454 2.334 1.00 97.38 191 ALA A N 1
ATOM 1460 C CA . ALA A 1 191 ? 6.839 15.181 2.489 1.00 97.38 191 ALA A CA 1
ATOM 1461 C C . ALA A 1 191 ? 7.402 15.657 1.137 1.00 97.38 191 ALA A C 1
ATOM 1463 O O . ALA A 1 191 ? 7.741 16.832 1.004 1.00 97.38 191 ALA A O 1
ATOM 1464 N N . TYR A 1 192 ? 7.440 14.790 0.118 1.00 96.62 192 TYR A N 1
ATOM 1465 C CA . TYR A 1 192 ? 7.868 15.161 -1.237 1.00 96.62 192 TYR A CA 1
ATOM 1466 C C . TYR A 1 192 ? 6.961 16.221 -1.859 1.00 96.62 192 TYR A C 1
ATOM 1468 O O . TYR A 1 192 ? 7.462 17.164 -2.470 1.00 96.62 192 TYR A O 1
ATOM 1476 N N . TYR A 1 193 ? 5.645 16.109 -1.662 1.00 97.38 193 TYR A N 1
ATOM 1477 C CA . TYR A 1 193 ? 4.693 17.119 -2.116 1.00 97.38 193 TYR A CA 1
ATOM 1478 C C . TYR A 1 193 ? 4.976 18.491 -1.487 1.00 97.38 193 TYR A C 1
ATOM 1480 O O . TYR A 1 193 ? 5.080 19.491 -2.197 1.00 97.38 193 TYR A O 1
ATOM 1488 N N . VAL A 1 194 ? 5.167 18.540 -0.165 1.00 97.75 194 VAL A N 1
ATOM 1489 C CA . VAL A 1 194 ? 5.478 19.781 0.560 1.00 97.75 194 VAL A CA 1
ATOM 1490 C C . VAL A 1 194 ? 6.820 20.366 0.110 1.00 97.75 194 V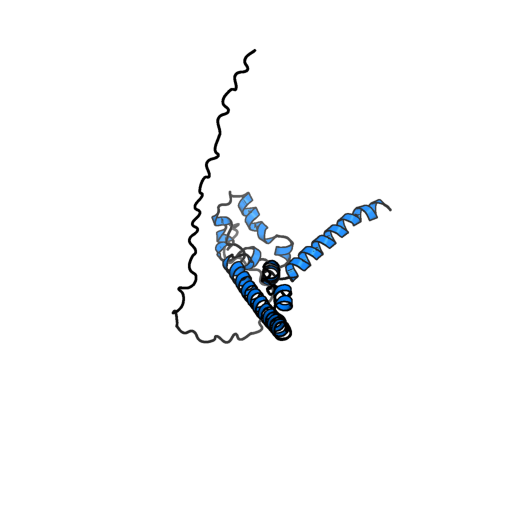AL A C 1
ATOM 1492 O O . VAL A 1 194 ? 6.907 21.568 -0.135 1.00 97.75 194 VAL A O 1
ATOM 1495 N N . LEU A 1 195 ? 7.856 19.539 -0.063 1.00 96.88 195 LEU A N 1
ATOM 1496 C CA . LEU A 1 195 ? 9.154 19.981 -0.589 1.00 96.88 195 LEU A CA 1
ATOM 1497 C C . LEU A 1 195 ? 9.036 20.545 -2.012 1.00 96.88 195 LEU A C 1
ATOM 1499 O O . LEU A 1 195 ? 9.596 21.604 -2.297 1.00 96.88 195 LEU A O 1
ATOM 1503 N N . GLY A 1 196 ? 8.273 19.884 -2.886 1.00 96.50 196 GLY A N 1
ATOM 1504 C CA . GLY A 1 196 ? 7.975 20.375 -4.232 1.00 96.50 196 GLY A CA 1
ATOM 1505 C C . GLY A 1 196 ? 7.252 21.724 -4.210 1.00 96.50 196 GLY A C 1
ATOM 1506 O O . GLY A 1 196 ? 7.629 22.646 -4.934 1.00 96.50 196 GLY A O 1
ATOM 1507 N N . ALA A 1 197 ? 6.273 21.879 -3.314 1.00 96.62 197 ALA A N 1
ATOM 1508 C CA . ALA A 1 197 ? 5.578 23.145 -3.111 1.00 96.62 197 ALA A CA 1
ATOM 1509 C C . ALA A 1 197 ? 6.534 24.251 -2.633 1.00 96.62 197 ALA A C 1
ATOM 1511 O O . ALA A 1 197 ? 6.487 25.357 -3.166 1.00 96.62 197 ALA A O 1
ATOM 1512 N N . PHE A 1 198 ? 7.455 23.971 -1.705 1.00 96.75 198 PHE A N 1
ATOM 1513 C CA . PHE A 1 198 ? 8.467 24.946 -1.279 1.00 96.75 198 PHE A CA 1
ATOM 1514 C C . PHE A 1 198 ? 9.416 25.357 -2.411 1.00 96.75 198 PHE A C 1
ATOM 1516 O O . PHE A 1 198 ? 9.702 26.545 -2.568 1.00 96.75 198 PHE A O 1
ATOM 1523 N N . LEU A 1 199 ? 9.864 24.405 -3.234 1.00 96.06 199 LEU A N 1
ATOM 1524 C CA . LEU A 1 199 ? 10.717 24.682 -4.394 1.00 96.06 199 LEU A CA 1
ATOM 1525 C C . LEU A 1 199 ? 10.032 25.605 -5.412 1.00 96.06 199 LEU A C 1
ATOM 1527 O O . LEU A 1 199 ? 10.708 26.406 -6.054 1.00 96.06 199 LEU A O 1
ATOM 1531 N N . SER A 1 200 ? 8.700 25.570 -5.507 1.00 95.75 200 SER A N 1
ATOM 1532 C CA . SER A 1 200 ? 7.938 26.467 -6.388 1.00 95.75 200 SER A CA 1
ATOM 1533 C C . SER A 1 200 ? 8.022 27.953 -5.992 1.00 95.75 200 SER A C 1
ATOM 1535 O O . SER A 1 200 ? 7.879 28.823 -6.849 1.00 95.75 200 SER A O 1
ATOM 1537 N N . PHE A 1 201 ? 8.325 28.264 -4.724 1.00 94.00 201 PHE A N 1
ATOM 1538 C CA . PHE A 1 201 ? 8.511 29.640 -4.242 1.00 94.00 201 PHE A CA 1
ATOM 1539 C C . PHE A 1 201 ? 9.935 30.168 -4.449 1.00 94.00 201 PHE A C 1
ATOM 1541 O O . PHE A 1 201 ? 10.160 31.379 -4.386 1.00 94.00 201 PHE A O 1
ATOM 1548 N N . VAL A 1 202 ? 10.904 29.287 -4.717 1.00 94.69 202 VAL A N 1
ATOM 1549 C CA . VAL A 1 202 ? 12.313 29.668 -4.894 1.00 94.69 202 VAL A CA 1
ATOM 1550 C C . VAL A 1 202 ? 12.502 30.670 -6.045 1.00 94.69 202 VAL A C 1
ATOM 1552 O O . VAL A 1 202 ? 13.162 31.684 -5.815 1.00 94.69 202 VAL A O 1
ATOM 1555 N N . PRO A 1 203 ? 11.896 30.495 -7.239 1.00 93.88 203 PRO A N 1
ATOM 1556 C CA . PRO A 1 203 ? 11.992 31.488 -8.309 1.00 93.88 203 PRO A CA 1
ATOM 1557 C C . PRO A 1 203 ? 11.495 32.877 -7.893 1.00 93.88 203 PRO A C 1
ATOM 1559 O O . PRO A 1 203 ? 12.136 33.870 -8.219 1.00 93.88 203 PRO A O 1
ATOM 1562 N N . VAL A 1 204 ? 10.399 32.958 -7.127 1.00 94.19 204 VAL A N 1
ATOM 1563 C CA . VAL A 1 204 ? 9.823 34.234 -6.662 1.00 94.19 204 VAL A CA 1
ATOM 1564 C C . VAL A 1 204 ? 10.794 34.975 -5.740 1.00 94.19 204 VAL A C 1
ATOM 1566 O O . VAL A 1 204 ? 10.951 36.188 -5.857 1.00 94.19 204 VAL A O 1
ATOM 1569 N N . LEU A 1 205 ? 11.489 34.252 -4.858 1.00 93.12 205 LEU A N 1
ATOM 1570 C CA . LEU A 1 205 ? 12.506 34.834 -3.978 1.00 93.12 205 LEU A CA 1
ATOM 1571 C C . LEU A 1 205 ? 13.757 35.291 -4.740 1.00 93.12 205 LEU A C 1
ATOM 1573 O O . LEU A 1 205 ? 14.370 36.282 -4.350 1.00 93.12 205 LEU A O 1
ATOM 1577 N N . ILE A 1 206 ? 14.135 34.584 -5.809 1.00 95.38 206 ILE A N 1
ATOM 1578 C CA . ILE A 1 206 ? 15.289 34.944 -6.648 1.00 95.38 206 ILE A CA 1
ATOM 1579 C C . ILE A 1 206 ? 14.982 36.178 -7.508 1.00 95.38 206 ILE A C 1
ATOM 1581 O O . ILE A 1 206 ? 15.849 37.030 -7.662 1.00 95.38 206 ILE A O 1
ATOM 1585 N N . LEU A 1 207 ? 13.764 36.285 -8.048 1.00 94.38 207 LEU A N 1
ATOM 1586 C CA . LEU A 1 207 ? 13.340 37.385 -8.927 1.00 94.38 207 LEU A CA 1
ATOM 1587 C C . LEU A 1 207 ? 13.089 38.710 -8.194 1.00 94.38 207 LEU A C 1
ATOM 1589 O O . LEU A 1 207 ? 13.131 39.759 -8.826 1.00 94.38 207 LEU A O 1
ATOM 1593 N N . ASN A 1 208 ? 12.811 38.680 -6.889 1.00 90.25 208 ASN A N 1
ATOM 1594 C CA . ASN A 1 208 ? 12.526 39.878 -6.090 1.00 90.25 208 ASN A CA 1
ATOM 1595 C C . ASN A 1 208 ? 13.781 40.465 -5.405 1.00 90.25 208 ASN A C 1
ATOM 1597 O O . ASN A 1 208 ? 13.671 41.154 -4.389 1.00 90.25 208 ASN A O 1
ATOM 1601 N N . ARG A 1 209 ? 14.971 40.141 -5.926 1.00 66.50 209 ARG A N 1
ATOM 1602 C CA . ARG A 1 209 ? 16.278 40.654 -5.496 1.00 66.50 209 ARG A CA 1
ATOM 1603 C C . ARG A 1 209 ? 16.896 41.513 -6.587 1.00 66.50 209 ARG A C 1
ATOM 1605 O O . ARG A 1 209 ? 17.500 42.539 -6.209 1.00 66.50 209 ARG A O 1
#

Foldseek 3Di:
DDDDDDDDDDDDDDDDPPPPPDPPPPPPPDDDPDDDDDDDPPDPDDDPDDDDLPDQPDDPPDQDQALVSVVLAVANLCVSDDPVCVVVVVSCVSVVVNVVPDPDDPRNRHDDHPCPDPVLLVVLLVVLQVVLQVVQVVVQVVQVVVLVVVVVVDPDPVSNVVSDDRDRDDRDSVSSNCRSVDVVVVVVVVVVVVVVVVVVCVVVVVVVD

pLDDT: mean 80.95, std 20.17, range [37.5, 98.25]

Sequence (209 aa):
MTIKNEDVPSDEPATQDFESESPIVDVDTLKDVKDGEKPVESNISDTSDSDASPQHKNSNDGKPQTGRDLGVWERSLEDQAGCFSIWTLSFLTPLLSLGSRKVLDAEDIGVPSDEDRASLAYSKAVEAWKEQAAIAAAANEKIKEKHAAKLAKCKTEEEKEKLGEPLLKDPNIAAALVKAFGRWRVIFATAYYVLGAFLSFVPVLILNR

Organism: NCBI:txid265537